Protein AF-A0A7S3SI39-F1 (afdb_monomer)

Mean predicted aligned error: 6.05 Å

Sequence (189 aa):
QEGLLGMEGSNRIAKFGLTPVADVSPSGMGPVDKVVWRVATALGPYQYETGFRCATRSQLVVHEASDPSIDETDLEDDEANDWAAVFLARKIAIMVFLGPDKGVLELTPYDEDANPAELTTVQGLVIAVRTDQINTKFYTRGSKANYVAAAYMIQTDILRMHRNKAEEHVTPAARDLDNWITSRLREIK

pLDDT: mean 86.75, std 11.22, range [46.94, 97.88]

Foldseek 3Di:
DQQPQGCQFAVDKDFDDDDPPPPDDDPDCSVVVVVLVVVVVVCQVCQVVVPHDFDDKATKMKGWGADNPDDDDDQDLVNLVVVLQCQLFFFKKKKAWQDPDKKKKWKAFPPPPDDIDIDIDDHGDIDIDTSQTIRIHIHHPDNDITMMIIMTGGRPCLVVDDPVVSVSRHDPVSVVSVVVSVVVVVVVD

Radius of gyration: 16.85 Å; Cα contacts (8 Å, |Δi|>4): 337; chains: 1; bounding box: 38×38×49 Å

Organism: NCBI:txid141414

Nearest PDB structures (foldseek):
  6n1f-assembly1_A  TM=6.453E-01  e=7.635E-04  Burkholderia pseudomallei 1710b
  6orm-assembly1_A  TM=7.504E-01  e=3.220E-03  Thevetia peruviana
  2et7-assembly1_A  TM=5.851E-01  e=1.134E-02  Hordeum vulgare
  2et1-assembly1_A  TM=5.578E-01  e=8.404E-03  Hordeum vulgare
  8x8h-assembly4_D  TM=3.871E-01  e=1.625E-02  Lachnoclostridium phytofermentans ISDg

Secondary structure (DSSP, 8-state):
-TTSS-TTT-SEEEEPP---SS-----TTHHHHHHHHHHHHHHGGGTTTTT----EEPPPEEEEE--S-S--PPPPHHHHHHHHHHHHHEEEEEEEEEESS-EEEEEEES-TTSPPEEEEE-TT-EEEEETTTEEEEEEE-SSS-EEEEEEEEE-TTGGGS-HHHHHTT--HHHHHHHHHHHHHHHH--

Structure (mmCIF, N/CA/C/O backbone):
data_AF-A0A7S3SI39-F1
#
_entry.id   AF-A0A7S3SI39-F1
#
loop_
_atom_site.group_PDB
_atom_site.id
_atom_site.type_symbol
_atom_site.label_atom_id
_atom_site.label_alt_id
_atom_site.label_comp_id
_atom_site.label_asym_id
_atom_site.label_entity_id
_atom_site.label_seq_id
_atom_site.pdbx_PDB_ins_code
_atom_site.Cartn_x
_atom_site.Cartn_y
_atom_site.Cartn_z
_atom_site.occupancy
_atom_site.B_iso_or_equiv
_atom_site.auth_seq_id
_atom_site.auth_comp_id
_atom_site.auth_asym_id
_atom_site.auth_atom_id
_atom_site.pdbx_PDB_model_num
ATOM 1 N N . GLN A 1 1 ? -7.439 7.250 -7.857 1.00 56.22 1 GLN A N 1
ATOM 2 C CA . GLN A 1 1 ? -6.197 6.457 -7.674 1.00 56.22 1 GLN A CA 1
ATOM 3 C C . GLN A 1 1 ? -6.527 5.004 -7.313 1.00 56.22 1 GLN A C 1
ATOM 5 O O . GLN A 1 1 ? -6.532 4.639 -6.143 1.00 56.22 1 GLN A O 1
ATOM 10 N N . GLU A 1 2 ? -6.802 4.142 -8.296 1.00 66.50 2 GLU A N 1
ATOM 11 C CA . GLU A 1 2 ? -7.137 2.731 -8.012 1.00 66.50 2 GLU A CA 1
ATOM 12 C C . GLU A 1 2 ? -5.945 1.890 -7.527 1.00 66.50 2 GLU A C 1
ATOM 14 O O . GLU A 1 2 ? -6.124 0.826 -6.951 1.00 66.50 2 GLU A O 1
ATOM 19 N N . GLY A 1 3 ? -4.722 2.383 -7.713 1.00 69.88 3 GLY A N 1
ATOM 20 C CA . GLY A 1 3 ? -3.512 1.621 -7.455 1.00 69.88 3 GLY A CA 1
ATOM 21 C C . GLY A 1 3 ? -3.040 1.533 -6.002 1.00 69.88 3 GLY A C 1
ATOM 22 O O . GLY A 1 3 ? -2.094 0.801 -5.731 1.00 69.88 3 GLY A O 1
ATOM 23 N N . LEU A 1 4 ? -3.601 2.293 -5.064 1.00 86.31 4 LEU A N 1
ATOM 24 C CA . LEU A 1 4 ? -3.187 2.252 -3.655 1.00 86.31 4 LEU A CA 1
ATOM 25 C C . LEU A 1 4 ? -4.188 1.429 -2.850 1.00 86.31 4 LEU A C 1
ATOM 27 O O . LEU A 1 4 ? -4.061 0.211 -2.787 1.00 86.31 4 LEU A O 1
ATOM 31 N N . LEU A 1 5 ? -5.193 2.090 -2.281 1.00 88.81 5 LEU A N 1
ATOM 32 C CA . LEU A 1 5 ? -6.283 1.447 -1.552 1.00 88.81 5 LEU A CA 1
ATOM 33 C C . LEU A 1 5 ? -7.639 1.701 -2.229 1.00 88.81 5 LEU A C 1
ATOM 35 O O . LEU A 1 5 ? -8.674 1.687 -1.572 1.00 88.81 5 LEU A O 1
ATOM 39 N N . GLY A 1 6 ? -7.652 1.947 -3.539 1.00 86.81 6 GLY A N 1
ATOM 40 C CA . GLY A 1 6 ? -8.854 2.374 -4.257 1.00 86.81 6 GLY A CA 1
ATOM 41 C C . GLY A 1 6 ? -9.222 3.842 -4.010 1.00 86.81 6 GLY A C 1
ATOM 42 O O . GLY A 1 6 ? -8.549 4.555 -3.266 1.00 86.81 6 GLY A O 1
ATOM 43 N N . MET A 1 7 ? -10.301 4.296 -4.657 1.00 83.12 7 MET A N 1
ATOM 44 C CA . MET A 1 7 ? -10.774 5.686 -4.565 1.00 83.12 7 MET A CA 1
ATOM 45 C C . MET A 1 7 ? -11.192 6.072 -3.141 1.00 83.12 7 MET A C 1
ATOM 47 O O . MET A 1 7 ? -10.781 7.118 -2.655 1.00 83.12 7 MET A O 1
ATOM 51 N N . GLU A 1 8 ? -11.940 5.205 -2.457 1.00 83.94 8 GLU A N 1
ATOM 52 C CA . GLU A 1 8 ? -12.414 5.442 -1.082 1.00 83.94 8 GLU A CA 1
ATOM 53 C C . GLU A 1 8 ? -11.343 5.201 -0.019 1.00 83.94 8 GLU A C 1
ATOM 55 O O . GLU A 1 8 ? -11.469 5.638 1.118 1.00 83.94 8 GLU A O 1
ATOM 60 N N . GLY A 1 9 ? -10.295 4.449 -0.354 1.00 83.38 9 GLY A N 1
ATOM 61 C CA . GLY A 1 9 ? -9.250 4.097 0.598 1.00 83.38 9 GLY A CA 1
ATOM 62 C C . GLY A 1 9 ? -8.078 5.065 0.592 1.00 83.38 9 GLY A C 1
ATOM 63 O O . GLY A 1 9 ? -7.152 4.903 1.382 1.00 83.38 9 GLY A O 1
ATOM 64 N N . SER A 1 10 ? -8.036 6.006 -0.351 1.00 88.06 10 SER A N 1
ATOM 65 C CA . SER A 1 10 ? -6.915 6.925 -0.566 1.00 88.06 10 SER A CA 1
ATOM 66 C C . SER A 1 10 ? -7.405 8.292 -1.039 1.00 88.06 10 SER A C 1
ATOM 68 O O . SER A 1 10 ? -6.916 8.812 -2.038 1.00 88.06 10 SER A O 1
ATOM 70 N N . ASN A 1 11 ? -8.362 8.881 -0.318 1.00 85.06 11 ASN A N 1
ATOM 71 C CA . ASN A 1 11 ? -8.886 10.214 -0.631 1.00 85.06 11 ASN A CA 1
ATOM 72 C C . ASN A 1 11 ? -7.834 11.303 -0.397 1.00 85.06 11 ASN A C 1
ATOM 74 O O . ASN A 1 11 ? -7.706 12.237 -1.182 1.00 85.06 11 ASN A O 1
ATOM 78 N N . ARG A 1 12 ? -7.075 11.190 0.698 1.00 86.44 12 ARG A N 1
ATOM 79 C CA . ARG A 1 12 ? -5.948 12.080 1.010 1.00 86.44 12 AR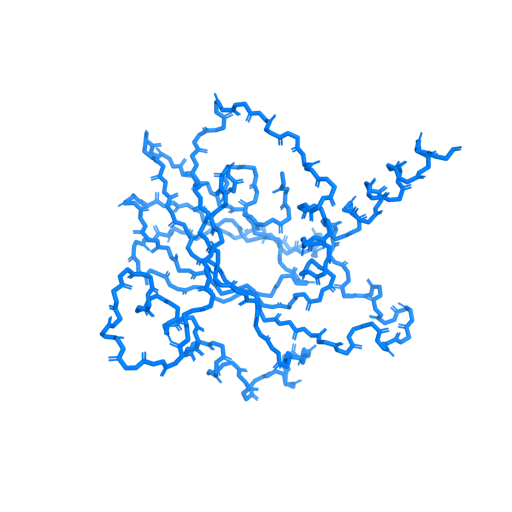G A CA 1
ATOM 80 C C . ARG A 1 12 ? -4.768 11.267 1.490 1.00 86.44 12 ARG A C 1
ATOM 82 O O . ARG A 1 12 ? -4.939 10.283 2.209 1.00 86.44 12 ARG A O 1
ATOM 89 N N . ILE A 1 13 ? -3.566 11.697 1.119 1.00 89.94 13 ILE A N 1
ATOM 90 C CA . ILE A 1 13 ? -2.337 11.006 1.493 1.00 89.94 13 ILE A CA 1
ATOM 91 C C . ILE A 1 13 ? -1.383 11.987 2.160 1.00 89.94 13 ILE A C 1
ATOM 93 O O . ILE A 1 13 ? -0.965 12.974 1.564 1.00 89.94 13 ILE A O 1
ATOM 97 N N . ALA A 1 14 ? -1.000 11.686 3.396 1.00 90.38 14 ALA A N 1
ATOM 98 C CA . ALA A 1 14 ? 0.040 12.410 4.111 1.00 90.38 14 ALA A CA 1
ATOM 99 C C . ALA A 1 14 ? 1.350 11.611 4.076 1.00 90.38 14 ALA A C 1
ATOM 101 O O . ALA A 1 14 ? 1.399 10.460 4.516 1.00 90.38 14 ALA A O 1
ATOM 102 N N . LYS A 1 15 ? 2.426 12.224 3.571 1.00 88.56 15 LYS A N 1
ATOM 103 C CA . LYS A 1 15 ? 3.785 11.659 3.587 1.00 88.56 15 LYS A CA 1
ATOM 104 C C . LYS A 1 15 ? 4.468 12.023 4.910 1.00 88.56 15 LYS A C 1
ATOM 106 O O . LYS A 1 15 ? 4.471 13.191 5.298 1.00 88.56 15 LYS A O 1
ATOM 111 N N . PHE A 1 16 ? 5.062 11.050 5.599 1.00 81.44 16 PHE A N 1
ATOM 112 C CA . PHE A 1 16 ? 5.857 11.320 6.799 1.00 81.44 16 PHE A CA 1
ATOM 113 C C . PHE A 1 16 ? 7.331 11.460 6.438 1.00 81.44 16 PHE A C 1
ATOM 115 O O . PHE A 1 16 ? 7.916 10.575 5.814 1.00 81.44 16 PHE A O 1
ATOM 122 N N . GLY A 1 17 ? 7.930 12.574 6.864 1.00 68.44 17 GLY A N 1
ATOM 123 C CA . GLY A 1 17 ? 9.365 12.786 6.737 1.00 68.44 17 GLY A CA 1
ATOM 124 C C . GLY A 1 17 ? 10.146 11.702 7.478 1.00 68.44 17 GLY A C 1
ATOM 125 O O . GLY A 1 17 ? 9.725 11.218 8.530 1.00 68.44 17 GLY A O 1
ATOM 126 N N . LEU A 1 18 ? 11.298 11.324 6.928 1.00 63.97 18 LEU A N 1
ATOM 127 C CA . LEU A 1 18 ? 12.223 10.422 7.604 1.00 63.97 18 LEU A CA 1
ATOM 128 C C . LEU A 1 18 ? 12.756 11.129 8.855 1.00 63.97 18 LEU A C 1
ATOM 130 O O . LEU A 1 18 ? 13.548 12.064 8.748 1.00 63.97 18 LEU A O 1
ATOM 134 N N . THR A 1 19 ? 12.320 10.704 10.041 1.00 56.25 19 THR A N 1
ATOM 135 C CA . THR A 1 19 ? 12.886 11.218 11.290 1.00 56.25 19 THR A CA 1
ATOM 136 C C . THR A 1 19 ? 14.351 10.776 11.369 1.00 56.25 19 THR A C 1
ATOM 138 O O . THR A 1 19 ? 14.618 9.571 11.309 1.00 56.25 19 THR A O 1
ATOM 141 N N . PRO A 1 20 ? 15.320 11.703 11.494 1.00 53.34 20 PRO A N 1
ATOM 142 C CA . PRO A 1 20 ? 16.712 11.342 11.725 1.00 53.34 20 PRO A CA 1
ATOM 143 C C . PRO A 1 20 ? 16.822 10.471 12.980 1.00 53.34 20 PRO A C 1
ATOM 145 O O . PRO A 1 20 ? 16.102 10.697 13.948 1.00 53.34 20 PRO A O 1
ATOM 148 N N . VAL A 1 21 ? 17.750 9.512 12.986 1.00 53.56 21 VAL A N 1
ATOM 149 C CA . VAL A 1 21 ? 17.981 8.525 14.069 1.00 53.56 21 VAL A CA 1
ATOM 150 C C . VAL A 1 21 ? 18.513 9.168 15.372 1.00 53.56 21 VAL A C 1
ATOM 152 O O . VAL A 1 21 ? 19.140 8.509 16.190 1.00 53.56 21 VAL A O 1
ATOM 155 N N . ALA A 1 22 ? 18.318 10.471 15.582 1.00 51.59 22 ALA A N 1
ATOM 156 C CA . ALA A 1 22 ? 18.661 11.121 16.839 1.00 51.59 22 ALA A CA 1
ATOM 157 C C . ALA A 1 22 ? 17.627 10.745 17.914 1.00 51.59 22 ALA A C 1
ATOM 159 O O . ALA A 1 22 ? 16.434 10.722 17.620 1.00 51.59 22 ALA A O 1
ATOM 160 N N . ASP A 1 23 ? 18.110 10.472 19.133 1.00 46.94 23 ASP A N 1
ATOM 161 C CA . ASP A 1 23 ? 17.443 9.961 20.352 1.00 46.94 23 ASP A CA 1
ATOM 162 C C . ASP A 1 23 ? 16.244 10.786 20.889 1.00 46.94 23 ASP A C 1
ATOM 164 O O . ASP A 1 23 ? 16.067 10.979 22.094 1.00 46.94 23 ASP A O 1
ATOM 168 N N . VAL A 1 24 ? 15.373 11.291 20.022 1.00 54.78 24 VAL A N 1
ATOM 169 C CA . VAL A 1 24 ? 14.105 11.891 20.424 1.00 54.78 24 VAL A CA 1
ATOM 170 C C . VAL A 1 24 ? 13.121 10.751 20.653 1.00 54.78 24 VAL A C 1
ATOM 172 O O . VAL A 1 24 ? 12.902 9.907 19.783 1.00 54.78 24 VAL A O 1
ATOM 175 N N . SER A 1 25 ? 12.535 10.714 21.851 1.00 56.62 25 SER A N 1
ATOM 176 C CA . SER A 1 25 ? 11.466 9.771 22.195 1.00 56.62 25 SER A CA 1
ATOM 177 C C . SER A 1 25 ? 10.433 9.719 21.061 1.00 56.62 25 SER A C 1
ATOM 179 O O . SER A 1 25 ? 10.021 10.785 20.601 1.00 56.62 25 SER A O 1
ATOM 181 N N . PRO A 1 26 ? 10.018 8.528 20.587 1.00 57.16 26 PRO A N 1
ATOM 182 C CA . PRO A 1 26 ? 9.163 8.421 19.413 1.00 57.16 26 PRO A CA 1
ATOM 183 C C . PRO A 1 26 ? 7.797 9.047 19.710 1.00 57.16 26 PRO A C 1
ATOM 185 O O . PRO A 1 26 ? 6.944 8.425 20.339 1.00 57.16 26 PRO A O 1
ATOM 188 N N . SER A 1 27 ? 7.597 10.289 19.277 1.00 66.75 27 SER A N 1
ATOM 189 C CA . SER A 1 27 ? 6.307 10.970 19.298 1.00 66.75 27 SER A CA 1
ATOM 190 C C . SER A 1 27 ? 5.600 10.792 17.949 1.00 66.75 27 SER A C 1
ATOM 192 O O . SER A 1 27 ? 6.226 10.515 16.922 1.00 66.75 27 SER A O 1
ATOM 194 N N . GLY A 1 28 ? 4.268 10.885 17.948 1.00 82.38 28 GLY A N 1
ATOM 195 C CA . GLY A 1 28 ? 3.462 10.743 16.732 1.00 82.38 28 GLY A CA 1
ATOM 196 C C . GLY A 1 28 ? 3.536 9.340 16.116 1.00 82.38 28 GLY A C 1
ATOM 197 O O . GLY A 1 28 ? 3.251 8.349 16.783 1.00 82.38 28 GLY A O 1
ATOM 198 N N . MET A 1 29 ? 3.911 9.259 14.834 1.00 88.62 29 MET A N 1
ATOM 199 C CA . MET A 1 29 ? 3.874 8.025 14.029 1.00 88.62 29 MET A CA 1
ATOM 200 C C . MET A 1 29 ? 5.095 7.107 14.187 1.00 88.62 29 MET A C 1
ATOM 202 O O . MET A 1 29 ? 5.116 6.019 13.611 1.00 88.62 29 MET A O 1
ATOM 206 N N . GLY A 1 30 ? 6.093 7.491 14.989 1.00 89.25 30 GLY A N 1
ATOM 207 C CA . GLY A 1 30 ? 7.301 6.685 15.213 1.00 89.25 30 GLY A CA 1
ATOM 208 C C . GLY A 1 30 ? 7.029 5.231 15.644 1.00 89.25 30 GLY A C 1
ATOM 209 O O . GLY A 1 30 ? 7.637 4.313 15.088 1.00 89.25 30 GLY A O 1
ATOM 210 N N . PRO A 1 31 ? 6.093 4.965 16.579 1.00 90.81 31 PRO A N 1
ATOM 211 C CA . PRO A 1 31 ? 5.733 3.597 16.949 1.00 90.81 31 PRO A CA 1
ATOM 212 C C . PRO A 1 31 ? 5.133 2.785 15.791 1.00 90.81 31 PRO A C 1
ATOM 214 O O . PRO A 1 31 ? 5.452 1.604 15.657 1.00 90.81 31 PRO A O 1
ATOM 217 N N . VAL A 1 32 ? 4.310 3.408 14.939 1.00 93.50 32 VAL A N 1
ATOM 218 C CA . VAL A 1 32 ? 3.702 2.755 13.766 1.00 93.50 32 VAL A CA 1
ATOM 219 C C . VAL A 1 32 ? 4.772 2.420 12.734 1.00 93.50 32 VAL A C 1
ATOM 221 O O . VAL A 1 32 ? 4.839 1.281 12.273 1.00 93.50 32 VAL A O 1
ATOM 224 N N . ASP A 1 33 ? 5.671 3.360 12.433 1.00 93.00 33 ASP A N 1
ATOM 225 C CA . ASP A 1 33 ? 6.771 3.109 11.499 1.00 93.00 33 ASP A CA 1
ATOM 226 C C . ASP A 1 33 ? 7.691 1.980 11.993 1.00 93.00 33 ASP A C 1
ATOM 228 O O . ASP A 1 33 ? 8.101 1.114 11.220 1.00 93.00 33 ASP A O 1
ATOM 232 N N . LYS A 1 34 ? 7.930 1.898 13.310 1.00 92.19 34 LYS A N 1
ATOM 233 C CA . LYS A 1 34 ? 8.680 0.794 13.929 1.00 92.19 34 LYS A CA 1
ATOM 234 C C . LYS A 1 34 ? 7.982 -0.559 13.767 1.00 92.19 34 LYS A C 1
ATOM 236 O O . LYS A 1 34 ? 8.665 -1.567 13.578 1.00 92.19 34 LYS A O 1
ATOM 241 N N . VAL A 1 35 ? 6.650 -0.613 13.848 1.00 95.50 35 VAL A N 1
ATOM 242 C CA . VAL A 1 35 ? 5.877 -1.839 13.569 1.00 95.50 35 VAL A CA 1
ATOM 243 C C . VAL A 1 35 ? 6.04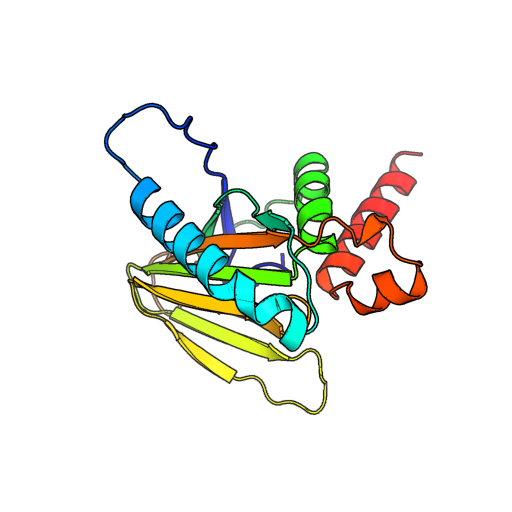7 -2.245 12.109 1.00 95.50 35 VAL A C 1
ATOM 245 O O . VAL A 1 35 ? 6.398 -3.393 11.835 1.00 95.50 35 VAL A O 1
ATOM 248 N N . VAL A 1 36 ? 5.894 -1.299 11.185 1.00 95.38 36 VAL A N 1
ATOM 249 C CA . VAL A 1 36 ? 6.076 -1.535 9.748 1.00 95.38 36 VAL A CA 1
ATOM 250 C C . VAL A 1 36 ? 7.494 -2.029 9.441 1.00 95.38 36 VAL A C 1
ATOM 252 O O . VAL A 1 36 ? 7.666 -3.019 8.730 1.00 95.38 36 VAL A O 1
ATOM 255 N N . TRP A 1 37 ? 8.516 -1.410 10.036 1.00 94.25 37 TRP A N 1
ATOM 256 C CA . TRP A 1 37 ? 9.910 -1.835 9.903 1.00 94.25 37 TRP A CA 1
ATOM 257 C C . TRP A 1 37 ? 10.152 -3.257 10.432 1.00 94.25 37 TRP A C 1
ATOM 259 O O . TRP A 1 37 ? 10.852 -4.046 9.792 1.00 94.25 37 TRP A O 1
ATOM 269 N N . ARG A 1 38 ? 9.544 -3.620 11.571 1.00 95.62 38 ARG A N 1
ATOM 270 C CA . ARG A 1 38 ? 9.635 -4.981 12.128 1.00 95.62 38 ARG A CA 1
ATOM 271 C C . ARG A 1 38 ? 9.022 -6.015 11.192 1.00 95.62 38 ARG A C 1
ATOM 273 O O . ARG A 1 38 ? 9.642 -7.052 10.976 1.00 95.62 38 ARG A O 1
ATOM 280 N N . VAL A 1 39 ? 7.853 -5.728 10.615 1.00 96.31 39 VAL A N 1
ATOM 281 C CA . VAL A 1 39 ? 7.206 -6.623 9.640 1.00 96.31 39 VAL A CA 1
ATOM 282 C C . VAL A 1 39 ? 8.070 -6.771 8.390 1.00 96.31 39 VAL A C 1
ATOM 284 O O . VAL A 1 39 ? 8.355 -7.894 7.986 1.00 96.31 39 VAL A O 1
ATOM 287 N N . ALA A 1 40 ? 8.572 -5.667 7.830 1.00 95.06 40 ALA A N 1
ATOM 288 C CA . ALA A 1 40 ? 9.464 -5.708 6.669 1.00 95.06 40 ALA A CA 1
ATOM 289 C C . ALA A 1 40 ? 10.721 -6.558 6.930 1.00 95.06 40 ALA A C 1
ATOM 291 O O . ALA A 1 40 ? 11.120 -7.363 6.090 1.00 95.06 40 ALA A O 1
ATOM 292 N N . THR A 1 41 ? 11.315 -6.419 8.119 1.00 94.62 41 THR A N 1
ATOM 293 C CA . THR A 1 41 ? 12.485 -7.205 8.540 1.00 94.62 41 THR A CA 1
ATOM 294 C C . THR A 1 41 ? 12.140 -8.688 8.687 1.00 94.62 41 THR A C 1
ATOM 296 O O . THR A 1 41 ? 12.891 -9.541 8.220 1.00 94.62 41 THR A O 1
ATOM 299 N N . ALA A 1 42 ? 10.985 -9.006 9.279 1.00 95.19 42 ALA A N 1
ATOM 300 C CA . ALA A 1 42 ? 10.525 -10.381 9.461 1.00 95.19 42 ALA A CA 1
ATOM 301 C C . ALA A 1 42 ? 10.204 -11.091 8.134 1.00 95.19 42 ALA A C 1
ATOM 303 O O . ALA A 1 42 ? 10.325 -12.310 8.058 1.00 95.19 42 ALA A O 1
ATOM 304 N N . LEU A 1 43 ? 9.838 -10.345 7.087 1.00 93.62 43 LEU A N 1
ATOM 305 C CA . LEU A 1 43 ? 9.618 -10.886 5.741 1.00 93.62 43 LEU A CA 1
ATOM 306 C C . LEU A 1 43 ? 10.923 -11.193 4.990 1.00 93.62 43 LEU A C 1
ATOM 308 O O . LEU A 1 43 ? 10.907 -11.974 4.042 1.00 93.62 43 LEU A O 1
ATOM 312 N N . GLY A 1 44 ? 12.050 -10.604 5.406 1.00 91.81 44 GLY A N 1
ATOM 313 C CA . GLY A 1 44 ? 13.364 -10.740 4.765 1.00 91.81 44 GLY A CA 1
ATOM 314 C C . GLY A 1 44 ? 13.783 -12.181 4.436 1.00 91.81 44 GLY A C 1
ATOM 315 O O . GLY A 1 44 ? 14.139 -12.446 3.288 1.00 91.81 44 GLY A O 1
ATOM 316 N N . PRO A 1 45 ? 13.712 -13.124 5.390 1.00 93.69 45 PRO A N 1
ATOM 317 C CA . PRO A 1 45 ? 14.090 -14.516 5.148 1.00 93.69 45 PRO A CA 1
ATOM 318 C C . PRO A 1 45 ? 13.242 -15.241 4.090 1.00 93.69 45 PRO A C 1
ATOM 320 O O . PRO A 1 45 ? 13.742 -16.159 3.451 1.00 93.69 45 PRO A O 1
ATOM 323 N N . TYR A 1 46 ? 11.992 -14.824 3.867 1.00 92.12 46 TYR A N 1
ATOM 324 C CA . TYR A 1 46 ? 11.041 -15.532 2.998 1.00 92.12 46 TYR A CA 1
ATOM 325 C C . TYR A 1 46 ? 11.017 -15.018 1.556 1.00 92.12 46 TYR A C 1
ATOM 327 O O . TYR A 1 46 ? 10.346 -15.602 0.706 1.00 92.12 46 TYR A O 1
ATOM 335 N N . GLN A 1 47 ? 11.727 -13.926 1.255 1.00 91.56 47 GLN A N 1
ATOM 336 C CA . GLN A 1 47 ? 11.644 -13.258 -0.048 1.00 91.56 47 GLN A CA 1
ATOM 337 C C . GLN A 1 47 ? 12.022 -14.192 -1.211 1.00 91.56 47 GLN A C 1
ATOM 339 O O . GLN A 1 47 ? 11.323 -14.248 -2.220 1.00 91.56 47 GLN A O 1
ATOM 344 N N . TYR A 1 48 ? 13.084 -14.989 -1.040 1.00 87.25 48 TYR A N 1
ATOM 345 C CA . TYR A 1 48 ? 13.551 -15.914 -2.075 1.00 87.25 48 TYR A CA 1
ATOM 346 C C . TYR A 1 48 ? 12.523 -17.011 -2.382 1.00 87.25 48 TYR A C 1
ATOM 348 O O . TYR A 1 48 ? 12.200 -17.240 -3.544 1.00 87.25 48 TYR A O 1
ATOM 356 N N . GLU A 1 49 ? 11.966 -17.643 -1.346 1.00 89.25 49 GLU A N 1
ATOM 357 C CA . GLU A 1 49 ? 10.968 -18.716 -1.481 1.00 89.25 49 GLU A CA 1
ATOM 358 C C . GLU A 1 49 ? 9.647 -18.214 -2.072 1.00 89.25 49 GLU A C 1
ATOM 360 O O . GLU A 1 49 ? 8.946 -18.946 -2.766 1.00 89.25 49 GLU A O 1
ATOM 365 N N . THR A 1 50 ? 9.320 -16.947 -1.829 1.00 85.00 50 THR A N 1
ATOM 366 C CA . THR A 1 50 ? 8.093 -16.304 -2.316 1.00 85.00 50 THR A CA 1
ATOM 367 C C . THR A 1 50 ? 8.284 -15.563 -3.642 1.00 85.00 50 THR A C 1
ATOM 369 O O . THR A 1 50 ? 7.333 -14.974 -4.158 1.00 85.00 50 THR A O 1
ATOM 372 N N . GLY A 1 51 ? 9.480 -15.624 -4.237 1.00 86.81 51 GLY A N 1
ATOM 373 C CA . GLY A 1 51 ? 9.738 -15.155 -5.598 1.00 86.81 51 GLY A CA 1
ATOM 374 C C . GLY A 1 51 ? 9.801 -13.635 -5.764 1.00 86.81 51 GLY A C 1
ATOM 375 O O . GLY A 1 51 ? 9.480 -13.133 -6.840 1.00 86.81 51 GLY A O 1
ATOM 376 N N . PHE A 1 52 ? 10.204 -12.890 -4.733 1.00 86.88 52 PHE A N 1
ATOM 377 C CA . PHE A 1 52 ? 10.485 -11.455 -4.851 1.00 86.88 52 PHE A CA 1
ATOM 378 C C . PHE A 1 52 ? 11.807 -11.086 -4.172 1.00 86.88 52 PHE A C 1
ATOM 380 O O . PHE A 1 52 ? 12.363 -11.862 -3.399 1.00 86.88 52 PHE A O 1
ATOM 387 N N . ARG A 1 53 ? 12.350 -9.899 -4.465 1.00 89.56 53 ARG A N 1
ATOM 388 C CA . ARG A 1 53 ? 13.573 -9.417 -3.806 1.00 89.56 53 ARG A CA 1
ATOM 389 C C . ARG A 1 53 ? 13.495 -7.926 -3.529 1.00 89.56 53 ARG A C 1
ATOM 391 O O . ARG A 1 53 ? 13.750 -7.103 -4.397 1.00 89.56 53 ARG A O 1
ATOM 398 N N . CYS A 1 54 ? 13.205 -7.563 -2.292 1.00 92.31 54 CYS A N 1
ATOM 399 C CA . CYS A 1 54 ? 13.172 -6.175 -1.862 1.00 92.31 54 CYS A CA 1
ATOM 400 C C . CYS A 1 54 ? 14.448 -5.795 -1.119 1.00 92.31 54 CYS A C 1
ATOM 402 O O . CYS A 1 54 ? 14.848 -6.456 -0.161 1.00 92.31 54 CYS A O 1
ATOM 404 N N . ALA A 1 55 ? 15.059 -4.690 -1.538 1.00 87.25 55 ALA A N 1
ATOM 405 C CA . ALA A 1 55 ? 16.263 -4.153 -0.908 1.00 87.25 55 ALA A CA 1
ATOM 406 C C . ALA A 1 55 ? 15.956 -2.996 0.050 1.00 87.25 55 ALA A C 1
ATOM 408 O O . ALA A 1 55 ? 16.714 -2.745 0.984 1.00 87.25 55 ALA A O 1
ATOM 409 N N . THR A 1 56 ? 14.863 -2.274 -0.192 1.00 91.44 56 THR A N 1
ATOM 410 C CA . THR A 1 56 ? 14.507 -1.0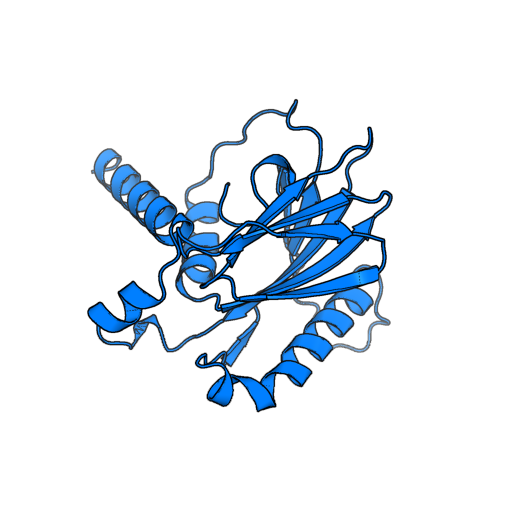62 0.549 1.00 91.44 56 THR A CA 1
ATOM 411 C C . THR A 1 56 ? 13.008 -1.015 0.835 1.00 91.44 56 THR A C 1
ATOM 413 O O . THR A 1 56 ? 12.240 -1.878 0.401 1.00 91.44 56 THR A O 1
ATOM 416 N N . ARG A 1 57 ? 12.588 -0.004 1.597 1.00 92.19 57 ARG A N 1
ATOM 417 C CA . ARG A 1 57 ? 11.187 0.317 1.866 1.00 92.19 57 ARG A CA 1
ATOM 418 C C . ARG A 1 57 ? 10.942 1.785 1.528 1.00 92.19 57 ARG A C 1
ATOM 420 O O . ARG A 1 57 ? 11.835 2.606 1.731 1.00 92.19 57 ARG A O 1
ATOM 427 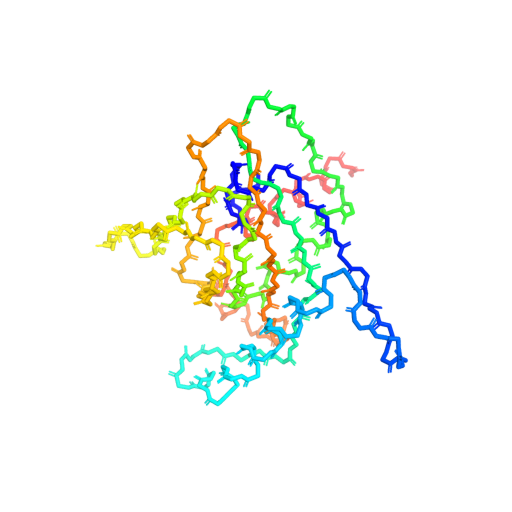N N . SER A 1 58 ? 9.749 2.109 1.040 1.00 92.81 58 SER A N 1
ATOM 428 C CA . SER A 1 58 ? 9.293 3.491 0.898 1.00 92.81 58 SER A CA 1
ATOM 429 C C . SER A 1 58 ? 9.188 4.191 2.257 1.00 92.81 58 SER A C 1
ATOM 431 O O . SER A 1 58 ? 9.157 3.554 3.314 1.00 92.81 58 SER A O 1
ATOM 433 N N . GLN A 1 59 ? 9.045 5.515 2.222 1.00 92.00 59 GLN A N 1
ATOM 434 C CA . GLN A 1 59 ? 8.560 6.267 3.377 1.00 92.00 59 GLN A CA 1
ATOM 435 C C . GLN A 1 59 ? 7.174 5.773 3.820 1.00 92.00 59 GLN A C 1
ATOM 437 O O . GLN A 1 59 ? 6.419 5.214 3.013 1.00 92.00 59 GLN A O 1
ATOM 442 N N . LEU A 1 60 ? 6.858 5.984 5.100 1.00 93.62 60 LEU A N 1
ATOM 443 C CA . LEU A 1 60 ? 5.516 5.759 5.622 1.00 93.62 60 LEU A CA 1
ATOM 444 C C . LEU A 1 60 ? 4.584 6.850 5.093 1.00 93.62 60 LEU A C 1
ATOM 446 O O . LEU A 1 60 ? 4.883 8.043 5.184 1.00 93.62 60 LEU A O 1
ATOM 450 N N . VAL A 1 61 ? 3.442 6.429 4.575 1.00 94.38 61 VAL A N 1
ATOM 451 C CA . VAL A 1 61 ? 2.346 7.312 4.186 1.00 94.38 61 VAL A CA 1
ATOM 452 C C . VAL A 1 61 ? 1.113 6.980 5.014 1.00 94.38 61 VAL A C 1
ATOM 454 O O . VAL A 1 61 ? 0.949 5.841 5.446 1.00 94.38 61 VAL A O 1
ATOM 457 N N . VAL A 1 62 ? 0.252 7.961 5.261 1.00 94.75 62 VAL A N 1
ATOM 458 C CA . VAL A 1 62 ? -1.068 7.741 5.861 1.00 94.75 62 VAL A CA 1
ATOM 459 C C . VAL A 1 62 ? -2.126 8.101 4.845 1.00 94.75 62 VAL A C 1
ATOM 461 O O . VAL A 1 62 ? -2.146 9.217 4.334 1.00 94.75 62 VAL A O 1
ATOM 464 N N . HIS A 1 63 ? -2.994 7.139 4.585 1.00 94.06 63 HIS A N 1
ATOM 465 C CA . HIS A 1 63 ? -4.168 7.278 3.755 1.00 94.06 63 HIS A CA 1
ATOM 466 C C . HIS A 1 63 ? -5.352 7.639 4.646 1.00 94.06 63 HIS A C 1
ATOM 468 O O . HIS A 1 63 ? -5.616 6.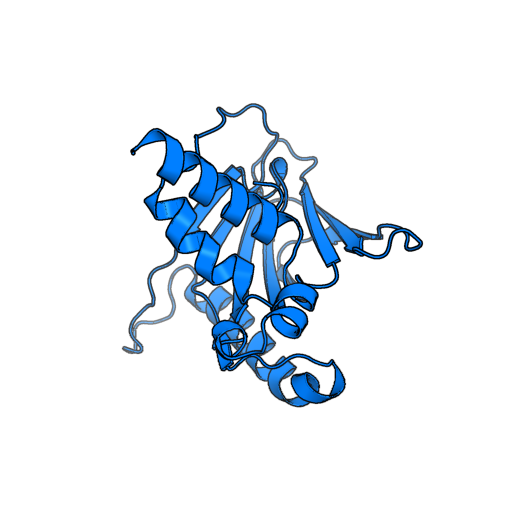945 5.631 1.00 94.06 63 HIS A O 1
ATOM 474 N N . GLU A 1 64 ? -6.042 8.719 4.307 1.00 92.44 64 GLU A N 1
ATOM 475 C CA . GLU A 1 64 ? -7.395 8.994 4.774 1.00 92.44 64 GLU A CA 1
ATOM 476 C C . GLU A 1 64 ? -8.376 8.288 3.835 1.00 92.44 64 GLU A C 1
ATOM 478 O O . GLU A 1 64 ? -8.306 8.465 2.617 1.00 92.44 64 GLU A O 1
ATOM 483 N N . ALA A 1 65 ? -9.255 7.482 4.420 1.00 90.62 65 ALA A N 1
ATOM 484 C CA . ALA A 1 65 ? -10.287 6.723 3.741 1.00 90.62 65 ALA A CA 1
ATOM 485 C C . ALA A 1 65 ? -11.663 7.203 4.203 1.00 90.62 65 ALA A C 1
ATOM 487 O O . ALA A 1 65 ? -11.980 7.124 5.396 1.00 90.62 65 ALA A O 1
ATOM 488 N N . SER A 1 66 ? -12.473 7.703 3.282 1.00 86.12 66 SER A N 1
ATOM 489 C CA . SER A 1 66 ? -13.789 8.275 3.561 1.00 86.12 66 SER A CA 1
ATOM 490 C C . SER A 1 66 ? -14.756 8.043 2.398 1.00 86.12 66 SER A C 1
ATOM 492 O O . SER A 1 66 ? -14.359 7.649 1.303 1.00 86.12 66 SER A O 1
ATOM 494 N N . ASP A 1 67 ? -16.049 8.263 2.658 1.00 75.81 67 ASP A N 1
ATOM 495 C CA . ASP A 1 67 ? -17.081 8.258 1.616 1.00 75.81 67 ASP A CA 1
ATOM 496 C C . ASP A 1 67 ? -16.701 9.283 0.521 1.00 75.81 67 ASP A C 1
ATOM 498 O O . ASP A 1 67 ? -16.405 10.438 0.857 1.00 75.81 67 ASP A O 1
ATOM 502 N N . PRO A 1 68 ? -16.652 8.888 -0.765 1.00 62.56 68 PRO A N 1
ATOM 503 C CA . PRO A 1 68 ? -16.086 9.679 -1.860 1.00 62.56 68 PRO A CA 1
ATOM 504 C C . PRO A 1 68 ? -16.919 10.904 -2.282 1.00 62.56 68 PRO A C 1
ATOM 506 O O . PRO A 1 68 ? -16.820 11.358 -3.417 1.00 62.56 68 PRO A O 1
ATOM 509 N N . SER A 1 69 ? -17.687 11.529 -1.387 1.00 62.44 69 SER A N 1
ATOM 510 C CA . SER A 1 69 ? -18.410 12.779 -1.668 1.00 62.44 69 SER A CA 1
ATOM 511 C C . SER A 1 69 ? -17.499 14.019 -1.797 1.00 62.44 69 SER A C 1
ATOM 513 O O . SER A 1 69 ? -17.977 15.142 -1.635 1.00 62.44 69 SER A O 1
ATOM 515 N N . ILE A 1 70 ? -16.188 13.834 -1.978 1.00 56.09 70 ILE A N 1
ATOM 516 C CA . ILE A 1 70 ? -15.145 14.864 -1.893 1.00 56.09 70 ILE A CA 1
ATOM 517 C C . ILE A 1 70 ? -14.514 15.056 -3.275 1.00 56.09 70 ILE A C 1
ATOM 519 O O . ILE A 1 70 ? -14.235 14.074 -3.956 1.00 56.09 70 ILE A O 1
ATOM 523 N N . ASP A 1 71 ? -14.292 16.326 -3.635 1.00 55.72 71 ASP A N 1
ATOM 524 C CA . ASP A 1 71 ? -13.662 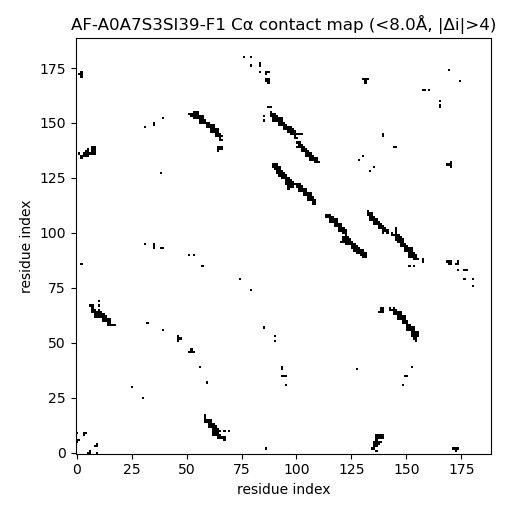16.795 -4.874 1.00 55.72 71 ASP A CA 1
ATOM 525 C C . ASP A 1 71 ? -12.483 15.913 -5.310 1.00 55.72 71 ASP A C 1
ATOM 527 O O . ASP A 1 71 ? -11.528 15.706 -4.554 1.00 55.72 71 ASP A O 1
ATOM 531 N N . GLU A 1 72 ? -12.550 15.407 -6.543 1.00 61.31 72 GLU A N 1
ATOM 532 C CA . GLU A 1 72 ? -11.419 14.758 -7.198 1.00 61.31 72 GLU A CA 1
ATOM 533 C C . GLU A 1 72 ? -10.312 15.801 -7.380 1.00 61.31 72 GLU A C 1
ATOM 535 O O . GLU A 1 72 ? -10.409 16.694 -8.219 1.00 61.31 72 GLU A O 1
ATOM 540 N N . THR A 1 73 ? -9.263 15.720 -6.562 1.00 65.56 73 THR A N 1
ATOM 541 C CA . THR A 1 73 ? -8.037 16.470 -6.831 1.00 65.56 73 THR A CA 1
ATOM 542 C C . THR A 1 73 ? -7.318 15.789 -7.988 1.00 65.56 73 THR A C 1
ATOM 544 O O . THR A 1 73 ? -6.980 14.603 -7.902 1.00 65.56 73 THR A O 1
ATOM 547 N N . ASP A 1 74 ? -7.089 16.537 -9.065 1.00 73.44 74 ASP A N 1
ATOM 548 C CA . ASP A 1 74 ? -6.287 16.073 -10.191 1.00 73.44 74 ASP A CA 1
ATOM 549 C C . ASP A 1 74 ? -4.871 15.704 -9.729 1.00 73.44 74 ASP A C 1
ATOM 551 O O . ASP A 1 74 ? -4.284 16.355 -8.866 1.00 73.44 74 ASP A O 1
ATOM 555 N N . LEU A 1 75 ? -4.317 14.643 -10.317 1.00 76.56 75 LEU A N 1
ATOM 556 C CA . LEU A 1 75 ? -2.943 14.225 -10.059 1.00 76.56 75 LEU A CA 1
ATOM 557 C C . LEU A 1 75 ? -1.971 15.253 -10.656 1.00 76.56 75 LEU A C 1
ATOM 559 O O . LEU A 1 75 ? -1.972 15.467 -11.870 1.00 76.56 75 LEU A O 1
ATOM 563 N N . GLU A 1 76 ? -1.128 15.851 -9.817 1.00 84.50 76 GLU A N 1
ATOM 564 C CA . GLU A 1 76 ? -0.068 16.760 -10.265 1.00 84.50 76 GLU A CA 1
ATOM 565 C C . GLU A 1 76 ? 1.132 15.980 -10.844 1.00 84.50 76 GLU A C 1
ATOM 567 O O . GLU A 1 76 ? 1.375 14.818 -10.502 1.00 84.50 76 GLU A O 1
ATOM 572 N N . ASP A 1 77 ? 1.892 16.599 -11.755 1.00 82.94 77 ASP A N 1
ATOM 573 C CA . ASP A 1 77 ? 2.993 15.936 -12.478 1.00 82.94 77 ASP A CA 1
ATOM 574 C C . ASP A 1 77 ? 4.118 15.449 -11.540 1.00 82.94 77 ASP A C 1
ATOM 576 O O . ASP A 1 77 ? 4.732 14.401 -11.769 1.00 82.94 77 ASP A O 1
ATOM 580 N N . ASP A 1 78 ? 4.406 16.200 -10.477 1.00 84.75 78 ASP A N 1
ATOM 581 C CA . ASP A 1 78 ? 5.407 15.851 -9.467 1.00 84.75 78 ASP A CA 1
ATOM 582 C C . ASP A 1 78 ? 4.937 14.687 -8.583 1.00 84.75 78 ASP A C 1
ATOM 584 O O . ASP A 1 78 ? 5.701 13.745 -8.344 1.00 84.75 78 ASP A O 1
ATOM 588 N N . GLU A 1 79 ? 3.667 14.687 -8.178 1.00 83.69 79 GLU A N 1
ATOM 589 C CA . GLU A 1 79 ? 3.047 13.570 -7.471 1.00 83.69 79 GLU A CA 1
ATOM 590 C C . GLU A 1 79 ? 3.023 12.301 -8.323 1.00 83.69 79 GLU A C 1
ATOM 592 O O . GLU A 1 79 ? 3.346 11.215 -7.827 1.00 83.69 79 GLU A O 1
ATOM 597 N N . ALA A 1 80 ? 2.685 12.423 -9.609 1.00 85.38 80 ALA A N 1
ATOM 598 C CA . ALA A 1 80 ? 2.709 11.313 -10.551 1.00 85.38 80 ALA A CA 1
ATOM 599 C C . ALA A 1 80 ? 4.108 10.696 -10.647 1.00 85.38 80 ALA A C 1
ATOM 601 O O . ALA A 1 80 ? 4.251 9.472 -10.593 1.00 85.38 80 ALA A O 1
ATOM 602 N N . ASN A 1 81 ? 5.144 11.531 -10.736 1.00 85.56 81 ASN A N 1
ATOM 603 C CA . ASN A 1 81 ? 6.527 11.078 -10.815 1.00 85.56 81 ASN A CA 1
ATOM 604 C C . ASN A 1 81 ? 6.995 10.395 -9.513 1.00 85.56 81 ASN A C 1
ATOM 606 O O . ASN A 1 81 ? 7.619 9.329 -9.562 1.00 85.56 81 ASN A O 1
ATOM 610 N N . ASP A 1 82 ? 6.640 10.951 -8.351 1.00 85.69 82 ASP A N 1
ATOM 611 C CA . ASP A 1 82 ? 6.910 10.348 -7.039 1.00 85.69 82 ASP A CA 1
ATOM 612 C C . ASP A 1 82 ? 6.288 8.949 -6.920 1.00 85.69 82 ASP A C 1
ATOM 614 O O . ASP A 1 82 ? 6.925 7.992 -6.456 1.00 85.69 82 ASP A O 1
ATOM 618 N N . TRP A 1 83 ? 5.033 8.814 -7.351 1.00 88.81 83 TRP A N 1
ATOM 619 C CA . TRP A 1 83 ? 4.318 7.547 -7.301 1.00 88.81 83 TRP A CA 1
ATOM 620 C C . TRP A 1 83 ? 4.814 6.560 -8.353 1.00 88.81 83 TRP A C 1
ATOM 622 O O . TRP A 1 83 ? 4.918 5.375 -8.036 1.00 88.81 83 TRP A O 1
ATOM 632 N N . ALA A 1 84 ? 5.198 7.002 -9.551 1.00 87.56 84 ALA A N 1
ATOM 633 C CA . ALA A 1 84 ? 5.660 6.123 -10.626 1.00 87.56 84 ALA A CA 1
ATOM 634 C C . ALA A 1 84 ? 6.813 5.216 -10.179 1.00 87.56 84 ALA A C 1
ATOM 636 O O . ALA A 1 84 ? 6.769 3.999 -10.385 1.00 87.56 84 ALA A O 1
ATOM 637 N N . ALA A 1 85 ? 7.796 5.777 -9.470 1.00 85.62 85 ALA A N 1
ATOM 638 C CA . ALA A 1 85 ? 8.918 5.010 -8.934 1.00 85.62 85 ALA A CA 1
ATOM 639 C C . ALA A 1 85 ? 8.470 3.929 -7.931 1.00 85.62 85 ALA A C 1
ATOM 641 O O . ALA A 1 85 ? 8.980 2.805 -7.947 1.00 85.62 85 ALA A O 1
ATOM 642 N N . VAL A 1 86 ? 7.499 4.249 -7.070 1.00 90.38 86 VAL A N 1
ATOM 643 C CA . VAL A 1 86 ? 6.948 3.302 -6.090 1.00 90.38 86 VAL A CA 1
ATOM 644 C C . VAL A 1 86 ? 6.126 2.224 -6.790 1.00 90.38 86 VAL A C 1
ATOM 646 O O . VAL A 1 86 ? 6.330 1.041 -6.529 1.00 90.38 86 VAL A O 1
ATOM 649 N N . PHE A 1 87 ? 5.227 2.606 -7.692 1.00 89.81 87 PHE A N 1
ATOM 650 C CA . PHE A 1 87 ? 4.325 1.703 -8.406 1.00 89.81 87 PHE A CA 1
ATOM 651 C C . PHE A 1 87 ? 5.054 0.683 -9.269 1.00 89.81 87 PHE A C 1
ATOM 653 O O . PHE A 1 87 ? 4.654 -0.481 -9.310 1.00 89.81 87 PHE A O 1
ATOM 660 N N . LEU A 1 88 ? 6.140 1.107 -9.909 1.00 87.94 88 LEU A N 1
ATOM 661 C CA . LEU A 1 88 ? 6.945 0.240 -10.753 1.00 87.94 88 LEU A CA 1
ATOM 662 C C . LEU A 1 88 ? 7.699 -0.827 -9.950 1.00 87.94 88 LEU A C 1
ATOM 664 O O . LEU A 1 88 ? 7.907 -1.930 -10.444 1.00 87.94 88 LEU A O 1
ATOM 668 N N . ALA A 1 89 ? 8.124 -0.506 -8.725 1.00 90.25 89 ALA A N 1
ATOM 669 C CA . ALA A 1 89 ? 9.087 -1.318 -7.984 1.00 90.25 89 ALA A CA 1
ATOM 670 C C . ALA A 1 89 ? 8.543 -1.949 -6.692 1.00 90.25 89 ALA A C 1
ATOM 672 O O . ALA A 1 89 ? 9.221 -2.786 -6.088 1.00 90.25 89 ALA A O 1
ATOM 673 N N . ARG A 1 90 ? 7.342 -1.583 -6.233 1.00 92.88 90 ARG A N 1
ATOM 674 C CA . ARG A 1 90 ? 6.744 -2.154 -5.017 1.00 92.88 90 ARG A CA 1
ATOM 675 C C . ARG A 1 90 ? 6.339 -3.616 -5.205 1.00 92.88 90 ARG A C 1
ATOM 677 O O . ARG A 1 90 ? 5.734 -3.991 -6.208 1.00 92.88 90 ARG A O 1
ATOM 684 N N . LYS A 1 91 ? 6.638 -4.434 -4.197 1.00 93.50 91 LYS A N 1
ATOM 685 C CA . LYS A 1 91 ? 6.264 -5.857 -4.150 1.00 93.50 91 LYS A CA 1
ATOM 686 C C . LYS A 1 91 ? 5.363 -6.204 -2.991 1.00 93.50 91 LYS A C 1
ATOM 688 O O . LYS A 1 91 ? 4.460 -7.011 -3.161 1.00 93.50 91 LYS A O 1
ATOM 693 N N . ILE A 1 92 ? 5.595 -5.595 -1.834 1.00 95.44 92 ILE A N 1
ATOM 694 C CA . ILE A 1 92 ? 4.788 -5.819 -0.640 1.00 95.44 92 ILE A CA 1
ATOM 695 C C . ILE A 1 92 ? 4.256 -4.482 -0.155 1.00 95.44 92 ILE A C 1
ATOM 697 O O . ILE A 1 92 ? 5.048 -3.566 0.053 1.00 95.44 92 ILE A O 1
ATOM 701 N N . ALA A 1 93 ? 2.952 -4.384 0.073 1.00 96.56 93 ALA A N 1
ATOM 702 C CA . ALA A 1 93 ? 2.363 -3.324 0.879 1.00 96.56 93 ALA A CA 1
ATOM 703 C C . ALA A 1 93 ? 2.241 -3.821 2.319 1.00 96.56 93 ALA A C 1
ATOM 705 O O . ALA A 1 93 ? 1.686 -4.893 2.557 1.00 96.56 93 ALA A O 1
ATOM 706 N N . ILE A 1 94 ? 2.762 -3.047 3.267 1.00 97.69 94 ILE A N 1
ATOM 707 C CA . ILE A 1 94 ? 2.579 -3.265 4.702 1.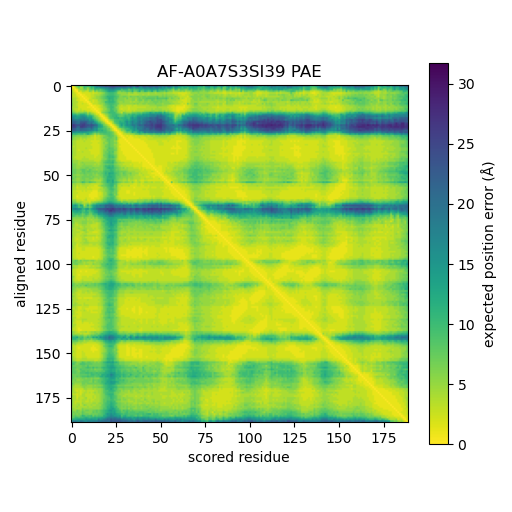00 97.69 94 ILE A CA 1
ATOM 708 C C . ILE A 1 94 ? 1.652 -2.168 5.202 1.00 97.69 94 ILE A C 1
ATOM 710 O O . ILE A 1 94 ? 2.027 -0.997 5.182 1.00 97.69 94 ILE A O 1
ATOM 714 N N . MET A 1 95 ? 0.460 -2.554 5.639 1.00 97.81 95 MET A N 1
ATOM 715 C CA . MET A 1 95 ? -0.617 -1.663 6.058 1.00 97.81 95 MET A CA 1
ATOM 716 C C . MET A 1 95 ? -0.898 -1.836 7.547 1.00 97.81 95 MET A C 1
ATOM 718 O O . MET A 1 95 ? -1.011 -2.963 8.027 1.00 97.81 95 MET A O 1
ATOM 722 N N . VAL A 1 96 ? -1.047 -0.728 8.265 1.00 97.81 96 VAL A N 1
ATOM 723 C CA . VAL A 1 96 ? -1.473 -0.669 9.665 1.00 97.81 96 VAL A CA 1
ATOM 724 C C . VAL A 1 96 ? -2.765 0.134 9.730 1.00 97.81 96 VAL A C 1
ATOM 726 O O . VAL A 1 96 ? -2.783 1.324 9.412 1.00 97.81 96 VAL A O 1
ATOM 729 N N . PHE A 1 97 ? -3.847 -0.509 10.157 1.00 97.19 97 PHE A N 1
ATOM 730 C CA . PHE A 1 97 ? -5.158 0.126 10.273 1.00 97.19 97 PHE A CA 1
ATOM 731 C C . PHE A 1 97 ? -5.236 0.904 11.585 1.00 97.19 97 PHE A C 1
ATOM 733 O O . PHE A 1 97 ? -5.100 0.331 12.666 1.00 97.19 97 PHE A O 1
ATOM 740 N N . LEU A 1 98 ? -5.431 2.218 11.503 1.00 95.62 98 LEU A N 1
ATOM 741 C CA . LEU A 1 98 ? -5.376 3.118 12.660 1.00 95.62 98 LEU A CA 1
ATOM 742 C C . LEU A 1 98 ? -6.759 3.403 13.266 1.00 95.62 98 LEU A C 1
ATOM 744 O O . LEU A 1 98 ? -6.831 3.886 14.396 1.00 95.62 98 LEU A O 1
ATOM 748 N N . GLY A 1 99 ? -7.839 3.064 12.556 1.00 91.62 99 GLY A N 1
ATOM 749 C CA . GLY A 1 99 ? -9.214 3.385 12.948 1.00 91.62 99 GLY A CA 1
ATOM 750 C C . GLY A 1 99 ? -9.603 4.818 12.552 1.00 91.62 99 GLY A C 1
ATOM 751 O O . GLY A 1 99 ? -8.998 5.360 11.624 1.00 91.62 99 GLY A O 1
ATOM 752 N N . PRO A 1 100 ? -10.575 5.450 13.234 1.00 91.62 100 PRO A N 1
ATOM 753 C CA . PRO A 1 100 ? -11.192 5.029 14.497 1.00 91.62 100 PRO A CA 1
ATOM 754 C C . PRO A 1 100 ? -12.217 3.892 14.373 1.00 91.62 100 PRO A C 1
ATOM 756 O O . PRO A 1 100 ? -12.425 3.170 15.346 1.00 91.62 100 PRO A O 1
ATOM 759 N N . ASP A 1 101 ? -12.827 3.710 13.207 1.00 90.69 101 ASP A N 1
ATOM 760 C CA . ASP A 1 101 ? -13.859 2.704 12.970 1.00 90.69 101 ASP A CA 1
ATOM 761 C C . ASP A 1 101 ? -13.293 1.463 12.262 1.00 90.69 101 ASP A C 1
ATOM 763 O O . ASP A 1 101 ? -12.123 1.387 11.875 1.00 90.69 101 ASP A O 1
ATOM 767 N N . LYS A 1 102 ? -14.143 0.444 12.114 1.00 92.81 102 LYS A N 1
ATOM 768 C CA . LYS A 1 102 ? -13.836 -0.726 11.286 1.00 92.81 102 LYS A CA 1
ATOM 769 C C . LYS A 1 102 ? -13.982 -0.371 9.810 1.00 92.81 102 LYS A C 1
ATOM 771 O O . LYS A 1 102 ? -14.826 0.447 9.443 1.00 92.81 102 LYS A O 1
ATOM 776 N N . GLY A 1 103 ? -13.211 -1.042 8.966 1.00 93.25 103 GLY A N 1
ATOM 777 C CA . GLY A 1 103 ? -13.377 -0.988 7.519 1.00 93.25 103 GLY A CA 1
ATOM 778 C C . GLY A 1 103 ? -13.382 -2.379 6.908 1.00 93.25 103 GLY A C 1
ATOM 779 O O . GLY A 1 103 ? -13.377 -3.391 7.617 1.00 93.25 103 GLY A O 1
ATOM 780 N N . VAL A 1 104 ? -13.388 -2.418 5.584 1.00 95.56 104 VAL A N 1
ATOM 781 C CA . VAL A 1 104 ? -13.244 -3.652 4.817 1.00 95.56 104 VAL A CA 1
ATOM 782 C C . VAL A 1 104 ? -12.105 -3.462 3.831 1.00 95.56 104 VAL A C 1
ATOM 784 O O . VAL A 1 104 ? -12.076 -2.485 3.085 1.00 95.56 104 VAL A O 1
ATOM 787 N N . LEU A 1 105 ? -11.145 -4.381 3.875 1.00 96.62 105 LEU A N 1
ATOM 788 C CA . LEU A 1 105 ? -10.112 -4.506 2.861 1.00 96.62 105 LEU A CA 1
ATOM 789 C C . LEU A 1 105 ? -10.521 -5.627 1.908 1.00 96.62 105 LEU A C 1
ATOM 791 O O . LEU A 1 105 ? -10.542 -6.794 2.297 1.00 96.62 105 LEU A O 1
ATOM 795 N N . GLU A 1 106 ? -10.837 -5.259 0.677 1.00 96.81 106 GLU A N 1
ATOM 796 C CA . GLU A 1 106 ? -11.015 -6.180 -0.435 1.00 96.81 106 GLU A CA 1
ATOM 797 C C . GLU A 1 106 ? -9.649 -6.498 -1.054 1.00 96.81 106 GLU A C 1
ATOM 799 O O . GLU A 1 106 ? -8.836 -5.609 -1.338 1.00 96.81 106 GLU A O 1
ATOM 804 N N . LEU A 1 107 ? -9.403 -7.791 -1.232 1.00 96.56 107 LEU A N 1
ATOM 805 C CA . LEU A 1 107 ? -8.208 -8.372 -1.816 1.00 96.56 107 LEU A CA 1
ATOM 806 C C . LEU A 1 107 ? -8.621 -9.110 -3.084 1.00 96.56 107 LEU A C 1
ATOM 808 O O . LEU A 1 107 ? -9.225 -10.181 -3.009 1.00 96.56 107 LEU A O 1
ATOM 812 N N . THR A 1 108 ? -8.267 -8.553 -4.235 1.00 96.06 108 THR A N 1
ATOM 813 C CA . THR A 1 108 ? -8.652 -9.096 -5.539 1.00 96.06 108 THR A CA 1
ATOM 814 C C . THR A 1 108 ? -7.398 -9.562 -6.266 1.00 96.06 108 THR A C 1
ATOM 816 O O . THR A 1 108 ? -6.590 -8.720 -6.664 1.00 96.06 108 THR A O 1
ATOM 819 N N . PRO A 1 109 ? -7.165 -10.879 -6.406 1.00 95.25 109 PRO A N 1
ATOM 820 C CA . PRO A 1 109 ? -6.056 -11.381 -7.209 1.00 95.25 109 PRO A CA 1
ATOM 821 C C . PRO A 1 109 ? -6.142 -10.866 -8.651 1.00 95.25 109 PRO A C 1
ATOM 823 O O . PRO A 1 109 ? -7.232 -10.653 -9.170 1.00 95.25 109 PRO A O 1
ATOM 826 N N . TYR A 1 110 ? -4.998 -10.685 -9.313 1.00 91.31 110 TYR A N 1
ATOM 827 C CA . TYR A 1 110 ? -4.983 -10.386 -10.754 1.00 91.31 110 TYR A CA 1
ATOM 828 C C . TYR A 1 110 ? -5.287 -11.612 -11.630 1.00 91.31 110 TYR A C 1
ATOM 830 O O . TYR A 1 110 ? -5.398 -11.478 -12.843 1.00 91.31 110 TYR A O 1
ATOM 838 N N . ASP A 1 111 ? -5.385 -12.795 -11.024 1.00 91.81 111 ASP A N 1
ATOM 839 C CA . ASP A 1 111 ? -5.866 -14.012 -11.670 1.00 91.81 111 ASP A CA 1
ATOM 840 C C . ASP A 1 111 ? -7.391 -13.933 -11.842 1.00 91.81 111 ASP A C 1
ATOM 842 O O . ASP A 1 111 ? -8.121 -13.854 -10.855 1.00 91.81 111 ASP A O 1
ATOM 846 N N . GLU A 1 112 ? -7.859 -13.934 -13.092 1.00 90.12 112 GLU A N 1
ATOM 847 C CA . GLU A 1 112 ? -9.277 -13.781 -13.448 1.00 90.12 112 GLU A CA 1
ATOM 848 C C . GLU A 1 112 ? -10.145 -14.949 -12.954 1.00 90.12 112 GLU A C 1
ATOM 850 O O . GLU A 1 112 ? -11.350 -14.779 -12.757 1.00 90.12 112 GLU A O 1
ATOM 855 N N . ASP A 1 113 ? -9.540 -16.114 -12.704 1.00 94.00 113 ASP A N 1
ATOM 856 C CA . ASP A 1 113 ? -10.237 -17.300 -12.200 1.00 94.00 113 ASP A CA 1
ATOM 857 C C . ASP A 1 113 ? -10.360 -17.308 -10.662 1.00 94.00 113 ASP A C 1
ATOM 859 O O . ASP A 1 113 ? -11.016 -18.184 -10.080 1.00 94.00 113 ASP A O 1
ATOM 863 N N . ALA A 1 114 ? -9.734 -16.348 -9.973 1.00 94.62 114 ALA A N 1
ATOM 864 C CA . ALA A 1 114 ? -9.709 -16.283 -8.519 1.00 94.62 114 ALA A CA 1
ATOM 865 C C . ALA A 1 114 ? -10.765 -15.319 -7.954 1.00 94.62 114 ALA A C 1
ATOM 867 O O . ALA A 1 114 ? -10.944 -14.192 -8.408 1.00 94.62 114 ALA A O 1
ATOM 868 N N . ASN A 1 115 ? -11.447 -15.748 -6.887 1.00 95.25 115 ASN A N 1
ATOM 869 C CA . ASN A 1 115 ? -12.459 -14.923 -6.229 1.00 95.25 115 ASN A CA 1
ATOM 870 C C . ASN A 1 115 ? -11.821 -13.858 -5.316 1.00 95.25 115 ASN A C 1
ATOM 872 O O . ASN A 1 115 ? -10.883 -14.184 -4.577 1.00 95.25 115 ASN A O 1
ATOM 876 N N . PRO A 1 116 ? -12.373 -12.630 -5.278 1.00 95.50 116 PRO A N 1
ATOM 877 C CA . PRO A 1 116 ? -12.019 -11.640 -4.271 1.00 95.50 116 PRO A CA 1
ATOM 878 C C . PRO A 1 116 ? -12.262 -12.152 -2.848 1.00 95.50 116 PRO A C 1
ATOM 880 O O . PRO A 1 116 ? -13.201 -12.910 -2.587 1.00 95.50 116 PRO A O 1
ATOM 883 N N . ALA A 1 117 ? -11.435 -11.695 -1.913 1.00 96.56 117 ALA A N 1
ATOM 884 C CA . ALA A 1 117 ? -11.605 -11.943 -0.489 1.00 96.56 117 ALA A CA 1
ATOM 885 C C . ALA A 1 117 ? -11.777 -10.622 0.263 1.00 96.56 117 ALA A C 1
ATOM 887 O O . ALA A 1 117 ? -11.035 -9.669 0.043 1.00 96.56 117 ALA A O 1
ATOM 888 N N . GLU A 1 118 ? -12.719 -10.583 1.200 1.00 96.62 118 GLU A N 1
ATOM 889 C CA . GLU A 1 118 ? -12.933 -9.426 2.065 1.00 96.62 118 GLU A CA 1
ATOM 890 C C . GLU A 1 118 ? -12.429 -9.703 3.476 1.00 96.62 118 GLU A C 1
ATOM 892 O O . GLU A 1 118 ? -12.729 -10.736 4.083 1.00 96.62 118 GLU A O 1
ATOM 897 N N . LEU A 1 119 ? -11.700 -8.742 4.032 1.00 96.12 119 LEU A N 1
ATOM 898 C CA . LEU A 1 119 ? -11.242 -8.781 5.409 1.00 96.12 119 LEU A CA 1
ATOM 899 C C . LEU A 1 119 ? -11.800 -7.591 6.182 1.00 96.12 119 LEU A C 1
ATOM 901 O O . LEU A 1 119 ? -11.534 -6.435 5.857 1.00 96.12 119 LEU A O 1
ATOM 905 N N . THR A 1 120 ? -12.527 -7.872 7.264 1.00 96.44 120 THR A N 1
ATOM 906 C CA . THR A 1 120 ? -12.918 -6.827 8.216 1.00 96.44 120 THR A CA 1
ATOM 907 C C . THR A 1 120 ? -11.685 -6.328 8.960 1.00 96.44 120 THR A C 1
ATOM 909 O O . THR A 1 120 ? -11.017 -7.095 9.657 1.00 96.44 120 THR A O 1
ATOM 912 N N . THR A 1 121 ? -11.403 -5.035 8.847 1.00 96.12 121 THR A N 1
ATOM 913 C CA . THR A 1 121 ? -10.252 -4.410 9.492 1.00 96.12 121 THR A CA 1
ATOM 914 C C . THR A 1 121 ? -10.648 -3.786 10.824 1.00 96.12 121 THR A C 1
ATOM 916 O O . THR A 1 121 ? -11.768 -3.311 11.022 1.00 96.12 121 THR A O 1
ATOM 919 N N . VAL A 1 122 ? -9.717 -3.817 11.773 1.00 95.38 122 VAL A N 1
ATOM 920 C CA . VAL A 1 122 ? -9.862 -3.215 13.102 1.00 95.38 122 VAL A CA 1
ATOM 921 C C . VAL A 1 122 ? -8.607 -2.420 13.430 1.00 95.38 122 VAL A C 1
ATOM 923 O O . VAL A 1 122 ? -7.541 -2.678 12.871 1.00 95.38 122 VAL A O 1
ATOM 926 N N . GLN A 1 123 ? -8.721 -1.472 14.357 1.00 95.75 123 GLN A N 1
ATOM 927 C CA . GLN A 1 123 ? -7.572 -0.705 14.824 1.00 95.75 123 GLN A CA 1
ATOM 928 C C . GLN A 1 123 ? -6.451 -1.628 15.331 1.00 95.75 123 GLN A C 1
ATOM 930 O O . GLN A 1 123 ? -6.688 -2.561 16.099 1.00 95.75 123 GLN A O 1
ATOM 935 N N . GLY A 1 124 ? -5.224 -1.349 14.897 1.00 96.31 124 GLY A N 1
ATOM 936 C CA . GLY A 1 124 ? -4.028 -2.117 15.231 1.00 96.31 124 GLY A CA 1
ATOM 937 C C . GLY A 1 124 ? -3.813 -3.363 14.371 1.00 96.31 124 GLY A C 1
ATOM 938 O O . GLY A 1 124 ? -2.767 -3.997 14.505 1.00 96.31 124 GLY A O 1
ATOM 939 N N . LEU A 1 125 ? -4.745 -3.711 13.475 1.00 97.56 125 LEU A N 1
ATOM 940 C CA . LEU A 1 125 ? -4.523 -4.780 12.505 1.00 97.56 125 LEU A CA 1
ATOM 941 C C . LEU A 1 125 ? -3.368 -4.397 11.572 1.00 97.56 125 LEU A C 1
ATOM 943 O O . LEU A 1 125 ? -3.306 -3.270 11.078 1.00 97.56 125 LEU A O 1
ATOM 947 N N . VAL A 1 126 ? -2.470 -5.351 11.323 1.00 97.88 126 VAL A N 1
ATOM 948 C CA . VAL A 1 126 ? -1.352 -5.199 10.390 1.00 97.88 126 VAL A CA 1
ATOM 949 C C . VAL A 1 126 ? -1.463 -6.255 9.306 1.00 97.88 126 VAL A C 1
ATOM 951 O O . VAL A 1 126 ? -1.643 -7.433 9.608 1.00 97.88 126 VAL A O 1
ATOM 954 N N . ILE A 1 127 ? -1.345 -5.835 8.050 1.00 97.44 127 ILE A N 1
ATOM 955 C CA . ILE A 1 127 ? -1.439 -6.713 6.883 1.00 97.44 127 ILE A CA 1
ATOM 956 C C . ILE A 1 127 ? -0.223 -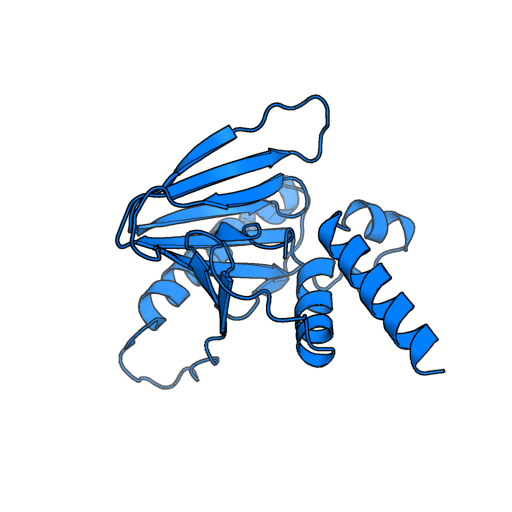6.486 6.001 1.00 97.44 127 ILE A C 1
ATOM 958 O O . ILE A 1 127 ? 0.146 -5.345 5.735 1.00 97.44 127 ILE A O 1
ATOM 962 N N . ALA A 1 128 ? 0.377 -7.575 5.530 1.00 96.62 128 ALA A N 1
ATOM 963 C CA . ALA A 1 128 ? 1.376 -7.557 4.475 1.00 96.62 128 ALA A CA 1
ATOM 964 C C . ALA A 1 128 ? 0.827 -8.315 3.264 1.00 96.62 128 ALA A C 1
ATOM 966 O O . ALA A 1 128 ? 0.399 -9.460 3.403 1.00 96.62 128 ALA A O 1
ATOM 967 N N . VAL A 1 129 ? 0.823 -7.682 2.092 1.00 95.62 129 VAL A N 1
ATOM 968 C CA . VAL A 1 129 ? 0.226 -8.247 0.872 1.00 95.62 129 VAL A CA 1
ATOM 969 C C . VAL A 1 129 ? 1.107 -7.998 -0.344 1.00 95.62 129 VAL A C 1
ATOM 971 O O . VAL A 1 129 ? 1.745 -6.950 -0.447 1.00 95.62 129 VAL A O 1
ATOM 974 N N . ARG A 1 130 ? 1.135 -8.962 -1.270 1.00 93.81 130 ARG A N 1
ATOM 975 C CA . ARG A 1 130 ? 1.854 -8.849 -2.540 1.00 93.81 130 ARG A CA 1
ATOM 976 C C . ARG A 1 130 ? 1.111 -7.958 -3.527 1.00 93.81 130 ARG A C 1
ATOM 978 O O . ARG A 1 130 ? 0.132 -8.384 -4.129 1.00 93.81 130 ARG A O 1
ATOM 985 N N . THR A 1 131 ? 1.616 -6.748 -3.736 1.00 93.50 131 THR A N 1
ATOM 986 C CA . THR A 1 131 ? 1.000 -5.750 -4.628 1.00 93.50 131 THR A CA 1
ATOM 987 C C . THR A 1 131 ? 1.102 -6.119 -6.101 1.00 93.50 131 THR A C 1
ATOM 989 O O . THR A 1 131 ? 0.341 -5.606 -6.912 1.00 93.50 131 THR A O 1
ATOM 992 N N . ASP A 1 132 ? 2.052 -6.986 -6.456 1.00 91.25 132 ASP A N 1
ATOM 993 C CA . ASP A 1 132 ? 2.247 -7.485 -7.817 1.00 91.25 132 ASP A CA 1
ATOM 994 C C . ASP A 1 132 ? 1.359 -8.688 -8.163 1.00 91.25 132 ASP A C 1
ATOM 996 O O . ASP A 1 132 ? 1.417 -9.177 -9.285 1.00 91.25 132 ASP A O 1
ATOM 1000 N N . GLN A 1 133 ? 0.561 -9.178 -7.213 1.00 92.25 133 GLN A N 1
ATOM 1001 C CA . GLN A 1 133 ? -0.329 -10.333 -7.390 1.00 92.25 133 GLN A CA 1
ATOM 1002 C C . GLN A 1 133 ? -1.769 -10.034 -6.970 1.00 92.25 133 GLN A C 1
ATOM 1004 O O . GLN A 1 133 ? -2.697 -10.659 -7.472 1.00 92.25 133 GLN A O 1
ATOM 1009 N N . ILE A 1 134 ? -1.949 -9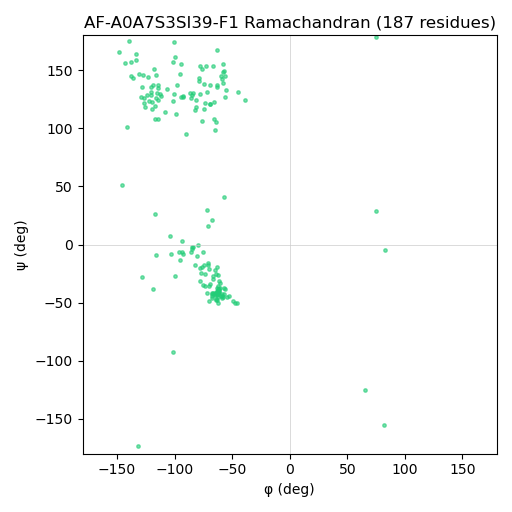.102 -6.034 1.00 93.88 134 ILE A N 1
ATOM 1010 C CA . ILE A 1 134 ? -3.231 -8.785 -5.420 1.00 93.88 134 ILE A CA 1
ATOM 1011 C C . ILE A 1 134 ? -3.447 -7.277 -5.511 1.00 93.88 134 ILE A C 1
ATOM 1013 O O . ILE A 1 134 ? -2.609 -6.485 -5.069 1.00 93.88 134 ILE A O 1
ATOM 1017 N N . ASN A 1 135 ? -4.592 -6.898 -6.063 1.00 94.25 135 ASN A N 1
ATOM 1018 C CA . ASN A 1 135 ? -5.143 -5.561 -5.967 1.00 94.25 135 ASN A CA 1
ATOM 1019 C C . ASN A 1 135 ? -5.812 -5.360 -4.602 1.00 94.25 135 ASN A C 1
ATOM 1021 O O . ASN A 1 135 ? -6.455 -6.269 -4.074 1.00 94.25 135 ASN A O 1
ATOM 1025 N N . THR A 1 136 ? -5.686 -4.160 -4.045 1.00 95.00 136 THR A N 1
ATOM 1026 C CA . THR A 1 136 ? -6.214 -3.815 -2.722 1.00 95.00 136 THR A CA 1
ATOM 1027 C C . THR A 1 136 ? -7.165 -2.636 -2.814 1.00 95.00 136 THR A C 1
ATOM 1029 O O . THR A 1 136 ? -6.764 -1.550 -3.235 1.00 95.00 136 THR A O 1
ATOM 1032 N N . LYS A 1 137 ? -8.403 -2.818 -2.348 1.00 94.75 137 LYS A N 1
ATOM 1033 C CA . LYS A 1 137 ? -9.370 -1.728 -2.172 1.00 94.75 137 LYS A CA 1
ATOM 1034 C C . LYS A 1 137 ? -9.790 -1.667 -0.711 1.00 94.75 137 LYS A C 1
ATOM 1036 O O . LYS A 1 137 ? -10.151 -2.680 -0.123 1.00 94.75 137 LYS A O 1
ATOM 1041 N N . PHE A 1 138 ? -9.703 -0.492 -0.106 1.00 94.44 138 PHE A N 1
ATOM 1042 C CA . PHE A 1 138 ? -10.153 -0.264 1.258 1.00 94.44 138 PHE A CA 1
ATOM 1043 C C . PHE A 1 138 ? -11.347 0.671 1.233 1.00 94.44 138 PHE A C 1
ATOM 1045 O O . PHE A 1 138 ? -11.284 1.734 0.625 1.00 94.44 138 PHE A O 1
ATOM 1052 N N . TYR A 1 139 ? -12.412 0.280 1.915 1.00 90.88 139 TYR A N 1
ATOM 1053 C CA . TYR A 1 139 ? -13.600 1.105 2.047 1.00 90.88 139 TYR A CA 1
ATOM 1054 C C . TYR A 1 139 ? -14.137 1.061 3.473 1.00 90.88 139 TYR A C 1
ATOM 1056 O O . TYR A 1 139 ? -13.866 0.146 4.266 1.00 90.88 139 TYR A O 1
ATOM 1064 N N . THR A 1 140 ? -14.889 2.096 3.828 1.00 89.00 140 THR A N 1
ATOM 1065 C CA . THR A 1 140 ? -15.395 2.305 5.185 1.00 89.00 140 THR A CA 1
ATOM 1066 C C . THR A 1 140 ? -16.909 2.421 5.147 1.00 89.00 140 THR A C 1
ATOM 1068 O O . THR A 1 140 ? -17.471 2.957 4.203 1.00 89.00 140 THR A O 1
ATOM 1071 N N . ARG A 1 141 ? -17.592 1.895 6.166 1.00 78.69 141 ARG A N 1
ATOM 1072 C CA . ARG A 1 141 ? -19.063 1.980 6.273 1.00 78.69 141 ARG A CA 1
ATOM 1073 C C . ARG A 1 141 ? -19.519 3.029 7.296 1.00 78.69 141 ARG A C 1
ATOM 1075 O O . ARG A 1 141 ? -20.689 3.057 7.665 1.00 78.69 141 ARG A O 1
ATOM 1082 N N . GLY A 1 142 ? -18.584 3.818 7.824 1.00 71.38 142 GLY A N 1
ATOM 1083 C CA . GLY A 1 142 ? -18.820 4.798 8.882 1.00 71.38 142 GLY A CA 1
ATOM 1084 C C . GLY A 1 142 ? -18.964 6.215 8.335 1.00 71.38 142 GLY A C 1
ATOM 1085 O O . GLY A 1 142 ? -18.517 6.519 7.239 1.00 71.38 142 GLY A O 1
ATOM 1086 N N . SER A 1 143 ? -19.545 7.112 9.134 1.00 72.62 143 SER A N 1
ATOM 1087 C CA . SER A 1 143 ? -19.652 8.539 8.794 1.00 72.62 143 SER A CA 1
ATOM 1088 C C . SER A 1 143 ? -18.361 9.328 9.057 1.00 72.62 143 SER A C 1
ATOM 1090 O O . SER A 1 143 ? -18.345 10.549 8.920 1.00 72.62 143 SER A O 1
ATOM 1092 N N . LYS A 1 144 ? -17.310 8.666 9.550 1.00 83.62 144 LYS A N 1
ATOM 1093 C CA . LYS A 1 144 ? -16.018 9.264 9.892 1.00 83.62 144 LYS A CA 1
ATOM 1094 C C . LYS A 1 144 ? -14.941 8.672 9.000 1.00 83.62 144 LYS A C 1
ATOM 1096 O O . LYS A 1 144 ? -14.982 7.485 8.692 1.00 83.62 144 LYS A O 1
ATOM 1101 N N . ALA A 1 145 ? -13.961 9.498 8.653 1.00 88.19 145 ALA A N 1
ATOM 1102 C CA . ALA A 1 145 ? -12.787 9.029 7.944 1.00 88.19 145 ALA A CA 1
ATOM 1103 C C . ALA A 1 145 ? -11.999 8.029 8.803 1.00 88.19 145 ALA A C 1
ATOM 1105 O O . ALA A 1 145 ? -11.801 8.256 10.001 1.00 88.19 145 ALA A O 1
ATOM 1106 N N . ASN A 1 146 ? -11.540 6.947 8.179 1.00 92.88 146 ASN A N 1
ATOM 1107 C CA . ASN A 1 146 ? -10.572 6.022 8.754 1.00 92.88 146 ASN A CA 1
ATOM 1108 C C . ASN A 1 146 ? -9.183 6.283 8.194 1.00 92.88 146 ASN A C 1
ATOM 1110 O O . ASN A 1 146 ? -9.022 6.802 7.095 1.00 92.88 146 ASN A O 1
ATOM 1114 N N . TYR A 1 147 ? -8.172 5.859 8.942 1.00 95.00 147 TYR A N 1
ATOM 1115 C CA . TYR A 1 147 ? -6.784 6.066 8.572 1.00 95.00 147 TYR A CA 1
ATOM 1116 C C . TYR A 1 147 ? -6.037 4.743 8.433 1.00 95.00 147 TYR A C 1
ATOM 1118 O O . TYR A 1 147 ? -6.139 3.852 9.285 1.00 95.00 147 TYR A O 1
ATOM 1126 N N . VAL A 1 148 ? -5.247 4.629 7.368 1.00 96.56 148 VAL A N 1
ATOM 1127 C CA . VAL A 1 148 ? -4.376 3.478 7.106 1.00 96.56 148 VAL A CA 1
ATOM 1128 C C . VAL A 1 148 ? -2.957 3.981 6.904 1.00 96.56 148 VAL A C 1
ATOM 1130 O O . VAL A 1 148 ? -2.692 4.738 5.976 1.00 96.56 148 VAL A O 1
ATOM 1133 N N . ALA A 1 149 ? -2.024 3.567 7.758 1.00 96.62 149 ALA A N 1
ATOM 1134 C CA . ALA A 1 149 ? -0.609 3.815 7.515 1.00 96.62 149 ALA A CA 1
ATOM 1135 C C . ALA A 1 149 ? -0.050 2.713 6.615 1.00 96.62 149 ALA A C 1
ATOM 1137 O O . ALA A 1 149 ? -0.211 1.536 6.928 1.00 96.62 149 ALA A O 1
ATOM 1138 N N . ALA A 1 150 ? 0.624 3.072 5.529 1.00 96.56 150 ALA A N 1
ATOM 1139 C CA . ALA A 1 150 ? 1.192 2.120 4.590 1.00 96.56 150 ALA A CA 1
ATOM 1140 C C . ALA A 1 150 ? 2.653 2.434 4.269 1.00 96.56 150 ALA A C 1
ATOM 1142 O O . ALA A 1 150 ? 3.075 3.589 4.213 1.00 96.56 150 ALA A O 1
ATOM 1143 N N . ALA A 1 151 ? 3.433 1.387 4.028 1.00 95.94 151 ALA A N 1
ATOM 1144 C CA . ALA A 1 151 ? 4.717 1.498 3.354 1.00 95.94 151 ALA A CA 1
ATOM 1145 C C . ALA A 1 151 ? 4.936 0.292 2.445 1.00 95.94 151 ALA A C 1
ATOM 1147 O O . ALA A 1 151 ? 4.394 -0.790 2.675 1.00 95.94 151 ALA A O 1
ATOM 1148 N N . TYR A 1 152 ? 5.776 0.479 1.437 1.00 95.44 152 TYR A N 1
ATOM 1149 C CA . TYR A 1 152 ? 5.972 -0.489 0.372 1.00 95.44 152 TYR A CA 1
ATOM 1150 C C . TYR A 1 152 ? 7.396 -1.029 0.399 1.00 95.44 152 TYR A C 1
ATOM 1152 O O . TYR A 1 152 ? 8.347 -0.252 0.450 1.00 95.44 152 TYR A O 1
ATOM 1160 N N . MET A 1 153 ? 7.568 -2.348 0.358 1.00 95.19 153 MET A N 1
ATOM 1161 C CA . MET A 1 153 ? 8.878 -2.960 0.126 1.00 95.19 153 MET A CA 1
ATOM 1162 C C . MET A 1 153 ? 9.203 -2.891 -1.368 1.00 95.19 153 MET A C 1
ATOM 1164 O O . MET A 1 153 ? 8.377 -3.270 -2.202 1.00 95.19 153 MET A O 1
ATOM 1168 N N . ILE A 1 154 ? 10.398 -2.399 -1.694 1.00 93.62 154 ILE A N 1
ATOM 1169 C CA . ILE A 1 154 ? 10.798 -2.000 -3.045 1.00 93.62 154 ILE A CA 1
ATOM 1170 C C . ILE A 1 154 ? 11.876 -2.938 -3.591 1.00 93.62 154 ILE A C 1
ATOM 1172 O O . ILE A 1 154 ? 12.924 -3.153 -2.970 1.00 93.62 154 ILE A O 1
ATOM 1176 N N . GLN A 1 155 ? 11.622 -3.469 -4.782 1.00 92.25 155 GLN A N 1
ATOM 1177 C CA . GLN A 1 155 ? 12.550 -4.258 -5.582 1.00 92.25 155 GLN A CA 1
ATOM 1178 C C . GLN A 1 155 ? 13.358 -3.337 -6.504 1.00 92.25 155 GLN A C 1
ATOM 1180 O O . GLN A 1 155 ? 12.918 -2.945 -7.581 1.00 92.25 155 GLN A O 1
ATOM 1185 N N . THR A 1 156 ? 14.553 -2.954 -6.057 1.00 85.50 156 THR A N 1
ATOM 1186 C CA . THR A 1 156 ? 15.377 -1.929 -6.720 1.00 85.50 156 THR A CA 1
ATOM 1187 C C . THR A 1 156 ? 16.049 -2.401 -8.009 1.00 85.50 156 THR A C 1
ATOM 1189 O O . THR A 1 156 ? 16.479 -1.577 -8.814 1.00 85.50 156 THR A O 1
ATOM 1192 N N . ASP A 1 157 ? 16.152 -3.710 -8.230 1.00 86.69 157 ASP A N 1
ATOM 1193 C CA . ASP A 1 157 ? 16.758 -4.283 -9.431 1.00 86.69 157 ASP A CA 1
ATOM 1194 C C . ASP A 1 157 ? 15.782 -4.393 -10.611 1.00 86.69 157 ASP A C 1
ATOM 1196 O O . ASP A 1 157 ? 16.232 -4.712 -11.710 1.00 86.69 157 ASP A O 1
ATOM 1200 N N . ILE A 1 158 ? 14.497 -4.049 -10.439 1.00 84.94 158 ILE A N 1
ATOM 1201 C CA . ILE A 1 158 ? 13.476 -4.152 -11.495 1.00 84.94 158 ILE A CA 1
ATOM 1202 C C . ILE A 1 158 ? 13.847 -3.367 -12.759 1.00 84.94 158 ILE A C 1
ATOM 1204 O O . ILE A 1 158 ? 13.681 -3.861 -13.869 1.00 84.94 158 ILE A O 1
ATOM 1208 N N . LEU A 1 159 ? 14.467 -2.193 -12.596 1.00 79.12 159 LEU A N 1
ATOM 1209 C CA . LEU A 1 159 ? 14.939 -1.350 -13.701 1.00 79.12 159 LEU A CA 1
ATOM 1210 C C . LEU A 1 159 ? 16.149 -1.934 -14.441 1.00 79.12 159 LEU A C 1
ATOM 1212 O O . LEU A 1 159 ? 16.469 -1.505 -15.546 1.00 79.12 159 LEU A O 1
ATOM 1216 N N . ARG A 1 160 ? 16.855 -2.887 -13.825 1.00 84.81 160 ARG A N 1
ATOM 1217 C CA . ARG A 1 160 ? 18.005 -3.583 -14.420 1.00 84.81 160 ARG A CA 1
ATOM 1218 C C . ARG A 1 160 ? 17.604 -4.911 -15.058 1.00 84.81 160 ARG A C 1
ATOM 1220 O O . ARG A 1 160 ? 18.448 -5.564 -15.670 1.00 84.81 160 ARG A O 1
ATOM 1227 N N . MET A 1 161 ? 16.354 -5.337 -14.887 1.00 85.06 161 MET A N 1
ATOM 1228 C CA . MET A 1 161 ? 15.854 -6.566 -15.486 1.00 85.06 161 MET A CA 1
ATOM 1229 C C . MET A 1 161 ? 15.669 -6.392 -16.991 1.00 85.06 161 MET A C 1
ATOM 1231 O O . MET A 1 161 ? 15.422 -5.299 -17.498 1.00 85.06 161 MET A O 1
ATOM 1235 N N . HIS A 1 162 ? 15.760 -7.505 -17.718 1.00 86.75 162 HIS A N 1
ATOM 1236 C CA . HIS A 1 162 ? 15.339 -7.529 -19.112 1.00 86.75 162 HIS A CA 1
ATOM 1237 C C . HIS A 1 162 ? 13.864 -7.116 -19.204 1.00 86.75 162 HIS A C 1
ATOM 1239 O O . HIS A 1 162 ? 13.058 -7.585 -18.401 1.00 86.75 162 HIS A O 1
ATOM 1245 N N . ARG A 1 163 ? 13.507 -6.300 -20.202 1.00 83.94 163 ARG A N 1
ATOM 1246 C CA . ARG A 1 163 ? 12.166 -5.712 -20.362 1.00 83.94 163 ARG A CA 1
ATOM 1247 C C . ARG A 1 163 ? 11.030 -6.719 -20.162 1.00 83.94 163 ARG A C 1
ATOM 1249 O O . ARG A 1 163 ? 10.169 -6.484 -19.329 1.00 83.94 163 ARG A O 1
ATOM 1256 N N . ASN A 1 164 ? 11.092 -7.869 -20.834 1.00 84.06 164 ASN A N 1
ATOM 1257 C CA . ASN A 1 164 ? 10.064 -8.912 -20.714 1.00 84.06 164 ASN A CA 1
ATOM 1258 C C . ASN A 1 164 ? 9.853 -9.382 -19.261 1.00 84.06 164 ASN A C 1
ATOM 1260 O O . ASN A 1 164 ? 8.724 -9.591 -18.847 1.00 84.06 164 ASN A O 1
ATOM 1264 N N . LYS A 1 165 ? 10.928 -9.497 -18.467 1.00 83.06 165 LYS A N 1
ATOM 1265 C CA . LYS A 1 165 ? 10.828 -9.865 -17.045 1.00 83.06 165 LYS A CA 1
ATOM 1266 C C . LYS A 1 165 ? 10.319 -8.717 -16.182 1.00 83.06 165 LYS A C 1
ATOM 1268 O O . LYS A 1 165 ? 9.626 -8.947 -15.202 1.00 83.06 165 LYS A O 1
ATOM 1273 N N . ALA A 1 166 ? 10.679 -7.480 -16.518 1.00 82.19 166 ALA A N 1
ATOM 1274 C CA . ALA A 1 166 ? 10.136 -6.321 -15.826 1.00 82.19 166 ALA A CA 1
ATOM 1275 C C . ALA A 1 166 ? 8.617 -6.222 -16.045 1.00 82.19 166 ALA A C 1
ATOM 1277 O O . ALA A 1 166 ? 7.894 -5.975 -15.089 1.00 82.19 166 ALA A O 1
ATOM 1278 N N . GLU A 1 167 ? 8.130 -6.492 -17.262 1.00 83.69 167 GLU A N 1
ATOM 1279 C CA . GLU A 1 167 ? 6.705 -6.443 -17.631 1.00 83.69 167 GLU A CA 1
ATOM 1280 C C . GLU A 1 167 ? 5.825 -7.426 -16.834 1.00 83.69 167 GLU A C 1
ATOM 1282 O O . GLU A 1 167 ? 4.693 -7.073 -16.492 1.00 83.69 167 GLU A O 1
ATOM 1287 N N . GLU A 1 168 ? 6.354 -8.599 -16.461 1.00 83.94 168 GLU A N 1
ATOM 1288 C CA . GLU A 1 168 ? 5.700 -9.583 -15.570 1.00 83.94 168 GLU A CA 1
ATOM 1289 C C . GLU A 1 168 ? 5.457 -9.043 -14.150 1.00 83.94 168 GLU A C 1
ATOM 1291 O O . GLU A 1 168 ? 4.653 -9.576 -13.389 1.00 83.94 168 GLU A O 1
ATOM 1296 N N . HIS A 1 169 ? 6.165 -7.984 -13.769 1.00 83.75 169 HIS A N 1
ATOM 1297 C CA . HIS A 1 169 ? 6.093 -7.385 -12.445 1.00 83.75 169 HIS A CA 1
ATOM 1298 C C . HIS A 1 169 ? 5.274 -6.092 -12.400 1.00 83.75 169 HIS A C 1
ATOM 1300 O O . HIS A 1 169 ? 5.039 -5.574 -11.304 1.00 83.75 169 HIS A O 1
ATOM 1306 N N . VAL A 1 170 ? 4.859 -5.566 -13.556 1.00 86.56 170 VAL A N 1
ATOM 1307 C CA . VAL A 1 170 ? 4.131 -4.299 -13.647 1.00 86.56 170 VAL A CA 1
ATOM 1308 C C . VAL A 1 170 ? 2.650 -4.526 -13.365 1.00 86.56 170 VAL A C 1
ATOM 1310 O O . VAL A 1 170 ? 1.952 -5.185 -14.134 1.00 86.56 170 VAL A O 1
ATOM 1313 N N . THR A 1 171 ? 2.163 -3.923 -12.281 1.00 90.06 171 THR A N 1
ATOM 1314 C CA . THR A 1 171 ? 0.731 -3.907 -11.935 1.00 90.06 171 THR A CA 1
ATOM 1315 C C . THR A 1 171 ? -0.089 -3.097 -12.946 1.00 90.06 171 THR A C 1
ATOM 1317 O O . THR A 1 171 ? 0.458 -2.149 -13.515 1.00 90.06 171 THR A O 1
ATOM 1320 N N . PRO A 1 172 ? -1.395 -3.376 -13.126 1.00 90.31 172 PRO A N 1
ATOM 1321 C CA . PRO A 1 172 ? -2.273 -2.564 -13.974 1.00 90.31 172 PRO A CA 1
ATOM 1322 C C . PRO A 1 172 ? -2.167 -1.064 -13.671 1.00 90.31 172 PRO A C 1
ATOM 1324 O O . PRO A 1 172 ? -1.838 -0.282 -14.555 1.00 90.31 172 PRO A O 1
ATOM 1327 N N . ALA A 1 173 ? -2.248 -0.683 -12.393 1.00 88.94 173 ALA A N 1
ATOM 1328 C CA . ALA A 1 173 ? -2.134 0.715 -11.980 1.00 88.94 173 ALA A CA 1
ATOM 1329 C C . ALA A 1 173 ? -0.782 1.369 -12.329 1.00 88.94 173 ALA A C 1
ATOM 1331 O O . ALA A 1 173 ? -0.726 2.567 -12.593 1.00 88.94 173 ALA A O 1
ATOM 1332 N N . ALA A 1 174 ? 0.314 0.603 -12.339 1.00 89.50 174 ALA A N 1
ATOM 1333 C CA . ALA A 1 174 ? 1.611 1.116 -12.776 1.00 89.50 174 ALA A CA 1
ATOM 1334 C C . ALA A 1 174 ? 1.638 1.371 -14.294 1.00 89.50 174 ALA A C 1
ATOM 1336 O O . ALA A 1 174 ? 2.238 2.353 -14.726 1.00 89.50 174 ALA A O 1
ATOM 1337 N N . ARG A 1 175 ? 0.964 0.530 -15.094 1.00 90.06 175 ARG A N 1
ATOM 1338 C CA . ARG A 1 175 ? 0.801 0.751 -16.544 1.00 90.06 175 ARG A CA 1
ATOM 1339 C C . ARG A 1 175 ? -0.070 1.969 -16.818 1.00 90.06 175 ARG A C 1
ATOM 1341 O O . ARG A 1 175 ? 0.270 2.772 -17.679 1.00 90.06 175 ARG A O 1
ATOM 1348 N N . ASP A 1 176 ? -1.161 2.120 -16.074 1.00 90.19 176 ASP A N 1
ATOM 1349 C CA . ASP A 1 176 ? -2.070 3.256 -16.228 1.00 90.19 176 ASP A CA 1
ATOM 1350 C C . ASP A 1 176 ? -1.366 4.578 -15.915 1.00 90.19 176 ASP A C 1
ATOM 1352 O O . ASP A 1 176 ? -1.496 5.540 -16.671 1.00 90.19 176 ASP A O 1
ATOM 1356 N N . LEU A 1 177 ? -0.548 4.607 -14.857 1.00 88.31 177 LEU A N 1
ATOM 1357 C CA . LEU A 1 177 ? 0.259 5.774 -14.510 1.00 88.31 177 LEU A CA 1
ATOM 1358 C C . LEU A 1 177 ? 1.322 6.086 -15.577 1.00 88.31 177 LEU A C 1
ATOM 1360 O O . LEU A 1 177 ? 1.474 7.242 -15.961 1.00 88.31 177 LEU A O 1
ATOM 1364 N N . ASP A 1 178 ? 2.020 5.077 -16.104 1.00 88.56 178 ASP A N 1
ATOM 1365 C CA . ASP A 1 178 ? 3.001 5.261 -17.187 1.00 88.56 178 ASP A CA 1
ATOM 1366 C C . ASP A 1 178 ? 2.348 5.792 -18.479 1.00 88.56 178 ASP A C 1
ATOM 1368 O O . ASP A 1 178 ? 2.860 6.711 -19.129 1.00 88.56 178 ASP A O 1
ATOM 1372 N N . ASN A 1 179 ? 1.161 5.277 -18.816 1.00 89.25 179 ASN A N 1
ATOM 1373 C CA . ASN A 1 179 ? 0.356 5.755 -19.940 1.00 89.25 179 ASN A CA 1
ATOM 1374 C C . ASN A 1 179 ? -0.105 7.203 -19.737 1.00 89.25 179 ASN A C 1
ATOM 1376 O O . ASN A 1 179 ? -0.065 7.999 -20.683 1.00 89.25 179 ASN A O 1
ATOM 1380 N N . TRP A 1 180 ? -0.525 7.550 -18.517 1.00 88.81 180 TRP A N 1
ATOM 1381 C CA . TRP A 1 180 ? -0.919 8.908 -18.153 1.00 88.81 180 TRP A CA 1
ATOM 1382 C C . TRP A 1 180 ? 0.259 9.881 -18.307 1.00 88.81 180 TRP A C 1
ATOM 1384 O O . TRP A 1 180 ? 0.145 10.859 -19.050 1.00 88.81 180 TRP A O 1
ATOM 1394 N N . ILE A 1 181 ? 1.427 9.552 -17.735 1.00 87.12 181 ILE A N 1
ATOM 1395 C CA . ILE A 1 181 ? 2.653 10.365 -17.840 1.00 87.12 181 ILE A CA 1
ATOM 1396 C C . ILE A 1 181 ? 3.055 10.540 -19.313 1.00 87.12 181 ILE A C 1
ATOM 1398 O O . ILE A 1 181 ? 3.337 11.651 -19.771 1.00 87.12 181 ILE A O 1
ATOM 1402 N N . THR A 1 182 ? 3.045 9.453 -20.089 1.00 88.12 182 THR A N 1
ATOM 1403 C CA . THR A 1 182 ? 3.402 9.479 -21.515 1.00 88.12 182 THR A CA 1
ATOM 1404 C C . THR A 1 182 ? 2.450 10.353 -22.332 1.00 88.12 182 THR A C 1
ATOM 1406 O O . THR A 1 182 ? 2.894 11.053 -23.246 1.00 88.12 182 THR A O 1
ATOM 1409 N N . SER A 1 183 ? 1.153 10.323 -22.024 1.00 88.56 183 SER A N 1
ATOM 1410 C CA . SER A 1 183 ? 0.147 11.146 -22.704 1.00 88.56 183 SER A CA 1
ATOM 1411 C C . SER A 1 183 ? 0.357 12.625 -22.393 1.00 88.56 183 SER A C 1
ATOM 1413 O O . SER A 1 183 ? 0.411 13.438 -23.316 1.00 88.56 183 SER A O 1
ATOM 1415 N N . ARG A 1 184 ? 0.617 12.962 -21.125 1.00 84.69 184 ARG A N 1
ATOM 1416 C CA . ARG A 1 184 ? 0.870 14.343 -20.703 1.00 84.69 184 ARG A CA 1
ATOM 1417 C C . ARG A 1 184 ? 2.121 14.942 -21.346 1.00 84.69 184 ARG A C 1
ATOM 1419 O O . ARG A 1 184 ? 2.095 16.061 -21.851 1.00 84.69 184 ARG A O 1
ATOM 1426 N N . LEU A 1 185 ? 3.194 14.157 -21.450 1.00 85.19 185 LEU A N 1
ATOM 1427 C CA . LEU A 1 185 ? 4.422 14.566 -22.142 1.00 85.19 185 LEU A CA 1
ATOM 1428 C C . LEU A 1 185 ? 4.235 14.816 -23.648 1.00 85.19 185 LEU A C 1
ATOM 1430 O O . LEU A 1 185 ? 5.031 15.547 -24.240 1.00 85.19 185 LEU A O 1
ATOM 1434 N N . ARG A 1 186 ? 3.233 14.196 -24.287 1.00 87.62 186 ARG A N 1
ATOM 1435 C CA . ARG A 1 186 ? 2.901 14.457 -25.698 1.00 87.62 186 ARG A CA 1
ATOM 1436 C C . ARG A 1 186 ? 2.126 15.756 -25.878 1.00 87.62 186 ARG A C 1
ATOM 1438 O O . ARG A 1 186 ? 2.299 16.381 -26.909 1.00 87.62 186 ARG A O 1
ATOM 1445 N N . GLU A 1 187 ? 1.311 16.150 -24.905 1.00 85.56 187 GLU A N 1
ATOM 1446 C CA . GLU A 1 187 ? 0.531 17.397 -24.949 1.00 85.56 187 GLU A CA 1
ATOM 1447 C C . GLU A 1 187 ? 1.394 18.649 -24.727 1.00 85.56 187 GLU A C 1
ATOM 1449 O O . GLU A 1 187 ? 1.039 19.732 -25.181 1.00 85.56 187 GLU A O 1
ATOM 1454 N N . ILE A 1 188 ? 2.529 18.500 -24.038 1.00 80.31 188 ILE A N 1
ATOM 1455 C CA . ILE A 1 188 ? 3.483 19.589 -23.765 1.00 80.31 188 ILE A CA 1
ATOM 1456 C C . ILE A 1 188 ? 4.439 19.836 -24.957 1.00 80.31 188 ILE A C 1
ATOM 1458 O O . ILE A 1 188 ? 5.080 20.886 -25.022 1.00 80.31 188 ILE A O 1
ATOM 1462 N N . LYS A 1 189 ? 4.555 18.881 -25.893 1.00 54.44 189 LYS A N 1
ATOM 1463 C CA . LYS A 1 189 ? 5.417 18.966 -27.087 1.00 54.44 189 LYS A CA 1
ATOM 1464 C C . LYS A 1 189 ? 4.693 19.556 -28.289 1.00 54.44 189 LYS A C 1
ATOM 1466 O O . LYS A 1 189 ? 5.361 20.323 -29.017 1.00 54.44 189 LYS A O 1
#

Solvent-accessible surface area (backbone atoms only — not comparable to full-atom values): 10560 Å² total; per-residue (Å²): 100,67,67,63,25,16,56,32,22,45,68,43,76,49,79,51,78,84,77,70,94,62,94,63,77,74,62,86,63,44,62,57,54,51,51,52,50,49,52,57,56,69,45,55,84,49,28,71,85,71,74,48,66,63,82,48,64,54,64,52,31,36,23,36,18,37,76,74,91,59,84,86,76,78,84,47,74,65,60,49,54,61,45,47,62,48,46,58,25,35,42,33,42,37,38,37,31,65,16,86,56,59,34,37,39,38,40,34,47,74,50,89,92,49,76,68,46,79,41,81,42,44,61,75,41,71,49,78,44,48,50,57,52,33,47,41,36,29,44,61,88,56,101,57,64,28,35,36,39,35,33,31,32,24,24,78,60,48,86,76,43,60,66,76,65,34,58,74,46,50,30,71,50,34,52,53,50,51,52,50,54,54,52,54,60,58,76,78,105